Protein AF-0000000078021729 (afdb_homodimer)

Structure (mmCIF, N/CA/C/O backbone):
data_AF-0000000078021729-model_v1
#
loop_
_entity.id
_entity.type
_entity.pdbx_description
1 polymer 'Uncharacterized protein'
#
loop_
_atom_site.group_PDB
_atom_site.id
_atom_site.type_symbol
_atom_site.label_atom_id
_atom_site.label_alt_id
_atom_site.label_comp_id
_atom_site.label_asym_id
_atom_site.label_entity_id
_atom_site.label_seq_id
_atom_site.pdbx_PDB_ins_code
_atom_site.Cartn_x
_atom_site.Cartn_y
_atom_site.Cartn_z
_atom_site.occupancy
_atom_site.B_iso_or_equiv
_atom_site.auth_seq_id
_atom_site.auth_comp_id
_atom_site.auth_asym_id
_atom_site.auth_atom_id
_atom_site.pdbx_PDB_model_num
ATOM 1 N N . MET A 1 1 ? -39.031 -13.547 -21.172 1 22.73 1 MET A N 1
ATOM 2 C CA . MET A 1 1 ? -39.062 -12.555 -20.094 1 22.73 1 MET A CA 1
ATOM 3 C C . MET A 1 1 ? -37.656 -12.383 -19.5 1 22.73 1 MET A C 1
ATOM 5 O O . MET A 1 1 ? -37.125 -13.297 -18.875 1 22.73 1 MET A O 1
ATOM 9 N N . PHE A 1 2 ? -36.781 -11.68 -20.234 1 28.98 2 PHE A N 1
ATOM 10 C CA . PHE A 1 2 ? -35.344 -11.438 -20.047 1 28.98 2 PHE A CA 1
ATOM 11 C C . PHE A 1 2 ? -35.094 -10.648 -18.766 1 28.98 2 PHE A C 1
ATOM 13 O O . PHE A 1 2 ? -35.5 -9.484 -18.672 1 28.98 2 PHE A O 1
ATOM 20 N N . SER A 1 3 ? -35.312 -11.266 -17.672 1 31.31 3 SER A N 1
ATOM 21 C CA . SER A 1 3 ? -34.969 -10.578 -16.422 1 31.31 3 SER A CA 1
ATOM 22 C C . SER A 1 3 ? -33.562 -10.016 -16.469 1 31.31 3 SER A C 1
ATOM 24 O O . SER A 1 3 ? -32.594 -10.75 -16.734 1 31.31 3 SER A O 1
ATOM 26 N N . THR A 1 4 ? -33.438 -8.758 -16.969 1 32.59 4 THR A N 1
ATOM 27 C CA . THR A 1 4 ? -32.25 -7.945 -17.016 1 32.59 4 THR A CA 1
ATOM 28 C C . THR A 1 4 ? -31.578 -7.859 -15.633 1 32.59 4 THR A C 1
ATOM 30 O O . THR A 1 4 ? -32.125 -7.238 -14.719 1 32.59 4 THR A O 1
ATOM 33 N N . SER A 1 5 ? -31.125 -8.984 -15.125 1 32.78 5 SER A N 1
ATOM 34 C CA . SER A 1 5 ? -30.359 -8.883 -13.883 1 32.78 5 SER A CA 1
ATOM 35 C C . SER A 1 5 ? -29.344 -7.738 -13.953 1 32.78 5 SER A C 1
ATOM 37 O O . SER A 1 5 ? -28.516 -7.695 -14.852 1 32.78 5 SER A O 1
ATOM 39 N N . THR A 1 6 ? -29.875 -6.504 -13.656 1 33.38 6 THR A N 1
ATOM 40 C CA . THR A 1 6 ? -29 -5.348 -13.516 1 33.38 6 THR A CA 1
ATOM 41 C C . THR A 1 6 ? -27.734 -5.715 -12.742 1 33.38 6 THR A C 1
ATOM 43 O O . THR A 1 6 ? -27.812 -6.219 -11.617 1 33.38 6 THR A O 1
ATOM 46 N N . PRO A 1 7 ? -26.688 -6.008 -13.398 1 33.66 7 PRO A N 1
ATOM 47 C CA . PRO A 1 7 ? -25.469 -6.289 -12.648 1 33.66 7 PRO A CA 1
ATOM 48 C C . PRO A 1 7 ? -25.266 -5.328 -11.477 1 33.66 7 PRO A C 1
ATOM 50 O O . PRO A 1 7 ? -25.578 -4.145 -11.578 1 33.66 7 PRO A O 1
ATOM 53 N N . LEU A 1 8 ? -25.641 -5.703 -10.266 1 33.31 8 LEU A N 1
ATOM 54 C CA . LEU A 1 8 ? -25.297 -4.895 -9.102 1 33.31 8 LEU A CA 1
ATOM 55 C C . LEU A 1 8 ? -24 -4.137 -9.32 1 33.31 8 LEU A C 1
ATOM 57 O O . LEU A 1 8 ? -22.922 -4.742 -9.383 1 33.31 8 LEU A O 1
ATOM 61 N N . ILE A 1 9 ? -24.016 -3.146 -10.25 1 34.09 9 ILE A N 1
ATOM 62 C CA . ILE A 1 9 ? -22.891 -2.207 -10.289 1 34.09 9 ILE A CA 1
ATOM 63 C C . ILE A 1 9 ? -22.438 -1.899 -8.859 1 34.09 9 ILE A C 1
ATOM 65 O O . ILE A 1 9 ? -23.172 -1.297 -8.078 1 34.09 9 ILE A O 1
ATOM 69 N N . THR A 1 10 ? -21.906 -2.855 -8.203 1 36.09 10 THR A N 1
ATOM 70 C CA . THR A 1 10 ? -21.297 -2.41 -6.953 1 36.09 10 THR A CA 1
ATOM 71 C C . THR A 1 10 ? -20.594 -1.073 -7.148 1 36.09 10 THR A C 1
ATOM 73 O O . THR A 1 10 ? -19.844 -0.894 -8.117 1 36.09 10 THR A O 1
ATOM 76 N N . ASP A 1 11 ? -21.25 0.056 -6.984 1 34.06 11 ASP A N 1
ATOM 77 C CA . ASP A 1 11 ? -20.734 1.421 -7.016 1 34.06 11 ASP A CA 1
ATOM 78 C C . ASP A 1 11 ? -19.234 1.443 -6.781 1 34.06 11 ASP A C 1
ATOM 80 O O . ASP A 1 11 ? -18.75 0.935 -5.77 1 34.06 11 ASP A O 1
ATOM 84 N N . PRO A 1 12 ? -18.531 1.37 -7.676 1 36.69 12 PRO A N 1
ATOM 85 C CA . PRO A 1 12 ? -17.078 1.484 -7.492 1 36.69 12 PRO A CA 1
ATOM 86 C C . PRO A 1 12 ? -16.703 2.365 -6.305 1 36.69 12 PRO A C 1
ATOM 88 O O . PRO A 1 12 ? -15.531 2.443 -5.934 1 36.69 12 PRO A O 1
ATOM 91 N N . TYR A 1 13 ? -17.5 3.475 -6.125 1 39.81 13 TYR A N 1
ATOM 92 C CA . TYR A 1 13 ? -17.391 4.254 -4.895 1 39.81 13 TYR A CA 1
ATOM 93 C C . TYR A 1 13 ? -17.391 3.346 -3.672 1 39.81 13 TYR A C 1
ATOM 95 O O . TYR A 1 13 ? -17.719 3.781 -2.566 1 39.81 13 TYR A O 1
ATOM 103 N N . LEU A 1 14 ? -17.859 2.113 -3.609 1 40.5 14 LEU A N 1
ATOM 104 C CA . LEU A 1 14 ? -18 1.012 -2.664 1 40.5 14 LEU A CA 1
ATOM 105 C C . LEU A 1 14 ? -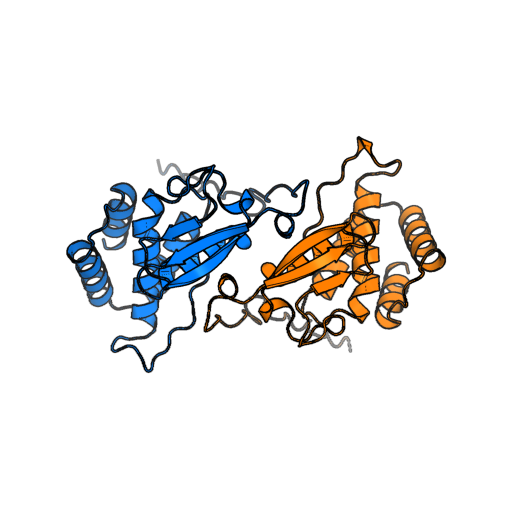16.984 1.127 -1.538 1 40.5 14 LEU A C 1
ATOM 107 O O . LEU A 1 14 ? -16.031 1.912 -1.631 1 40.5 14 LEU A O 1
ATOM 111 N N . ILE A 1 15 ? -16.25 -0.06 -0.842 1 47.66 15 ILE A N 1
ATOM 112 C CA . ILE A 1 15 ? -15.836 -0.233 0.545 1 47.66 15 ILE A CA 1
ATOM 113 C C . ILE A 1 15 ? -14.625 0.646 0.833 1 47.66 15 ILE A C 1
ATOM 115 O O . ILE A 1 15 ? -13.508 0.325 0.421 1 47.66 15 ILE A O 1
ATOM 119 N N . MET A 1 16 ? -14.781 1.843 0.558 1 54.62 16 MET A N 1
ATOM 120 C CA . MET A 1 16 ? -13.672 2.635 1.077 1 54.62 16 MET A CA 1
ATOM 121 C C . MET A 1 16 ? -13.211 2.105 2.432 1 54.62 16 MET A C 1
ATOM 123 O O . MET A 1 16 ? -14.008 1.996 3.363 1 54.62 16 MET A O 1
ATOM 127 N N . LYS A 1 17 ? -12.211 1.456 2.369 1 66 17 LYS A N 1
ATOM 128 C CA . LYS A 1 17 ? -11.641 1.01 3.637 1 66 17 LYS A CA 1
ATOM 129 C C . LYS A 1 17 ? -11.648 2.135 4.668 1 66 17 LYS A C 1
ATOM 131 O O . LYS A 1 17 ? -11.258 3.266 4.359 1 66 17 LYS A O 1
ATOM 136 N N . PRO A 1 18 ? -12.43 1.818 5.766 1 84.88 18 PRO A N 1
ATOM 137 C CA . PRO A 1 18 ? -12.391 2.84 6.812 1 84.88 18 PRO A CA 1
ATOM 138 C C . PRO A 1 18 ? -10.969 3.295 7.137 1 84.88 18 PRO A C 1
ATOM 140 O O . PRO A 1 18 ? -10.016 2.518 6.996 1 84.88 18 PRO A O 1
ATOM 143 N N . ARG A 1 19 ? -10.922 4.562 7.473 1 92.94 19 ARG A N 1
ATOM 144 C CA . ARG A 1 19 ? -9.633 5.078 7.926 1 92.94 19 ARG A CA 1
ATOM 145 C C . ARG A 1 19 ? -9.188 4.371 9.195 1 92.94 19 ARG A C 1
ATOM 147 O O . ARG A 1 19 ? -9.992 4.125 10.102 1 92.94 19 ARG A O 1
ATOM 154 N N . PRO A 1 20 ? -7.98 4.082 9.266 1 94.44 20 PRO A N 1
ATOM 155 C CA . PRO A 1 20 ? -7.5 3.428 10.484 1 94.44 20 PRO A CA 1
ATOM 156 C C . PRO A 1 20 ? -7.434 4.379 11.672 1 94.44 20 PRO A C 1
ATOM 158 O O . PRO A 1 20 ? -7.141 5.566 11.508 1 94.44 20 PRO A O 1
ATOM 161 N N . LYS A 1 21 ? -7.637 3.865 12.859 1 94.06 21 LYS A N 1
ATOM 162 C CA . LYS A 1 21 ? -7.48 4.633 14.086 1 94.06 21 LYS A CA 1
ATOM 163 C C . LYS A 1 21 ? -6.008 4.84 14.422 1 94.06 21 LYS A C 1
ATOM 165 O O . LYS A 1 21 ? -5.617 5.902 14.914 1 94.06 21 LYS A O 1
ATOM 170 N N . THR A 1 22 ? -5.234 3.787 14.203 1 95.06 22 THR A N 1
ATOM 171 C CA . THR A 1 22 ? -3.787 3.812 14.383 1 95.06 22 THR A CA 1
ATOM 172 C C . THR A 1 22 ? -3.074 3.406 13.094 1 95.06 22 THR A C 1
ATOM 174 O O . THR A 1 22 ? -3.594 2.6 12.32 1 95.06 22 THR A O 1
ATOM 177 N N . SER A 1 23 ? -1.99 3.982 12.914 1 96.88 23 SER A N 1
ATOM 178 C CA . SER A 1 23 ? -1.243 3.68 11.703 1 96.88 23 SER A CA 1
ATOM 179 C C . SER A 1 23 ? -0.791 2.223 11.68 1 96.88 23 SER A C 1
ATOM 181 O O . SER A 1 23 ? -0.167 1.747 12.625 1 96.88 23 SER A O 1
ATOM 183 N N . PRO A 1 24 ? -1.052 1.512 10.648 1 96.25 24 PRO A N 1
ATOM 184 C CA . PRO A 1 24 ? -0.576 0.129 10.562 1 96.25 24 PRO A CA 1
ATOM 185 C C . PRO A 1 24 ? 0.948 0.031 10.531 1 96.25 24 PRO A C 1
ATOM 187 O O . PRO A 1 24 ? 1.511 -1.003 10.906 1 96.25 24 PRO A O 1
ATOM 190 N N . TYR A 1 25 ? 1.639 1.097 10.211 1 97.5 25 TYR A N 1
ATOM 191 C CA . TYR A 1 25 ? 3.09 1.091 10.07 1 97.5 25 TYR A CA 1
ATOM 192 C C . TYR A 1 25 ? 3.775 1.188 11.422 1 97.5 25 TYR A C 1
ATOM 194 O O . TYR A 1 25 ? 4.996 1.038 11.523 1 97.5 25 TYR A O 1
ATOM 202 N N . ALA A 1 26 ? 2.998 1.435 12.398 1 96.75 26 ALA A N 1
ATOM 203 C CA . ALA A 1 26 ? 3.486 1.468 13.773 1 96.75 26 ALA A CA 1
ATOM 204 C C . ALA A 1 26 ? 3.203 0.149 14.492 1 96.75 26 ALA A C 1
ATOM 206 O O . ALA A 1 26 ? 3.58 -0.028 15.656 1 96.75 26 ALA A O 1
ATOM 207 N N . SER A 1 27 ? 2.559 -0.798 13.836 1 95 27 SER A N 1
ATOM 208 C CA . SER A 1 27 ? 2.186 -2.08 14.422 1 95 27 SER A CA 1
ATOM 209 C C . SER A 1 27 ? 3.391 -3.01 14.531 1 95 27 SER A C 1
ATOM 211 O O . SER A 1 27 ? 4.344 -2.891 13.758 1 95 27 SER A O 1
ATOM 213 N N . PRO A 1 28 ? 3.363 -3.924 15.578 1 94.19 28 PRO A N 1
ATOM 214 C CA . PRO A 1 28 ? 4.41 -4.949 15.602 1 94.19 28 PRO A CA 1
ATOM 215 C C . PRO A 1 28 ? 4.512 -5.719 14.289 1 94.19 28 PRO A C 1
ATOM 217 O O . PRO A 1 28 ? 3.504 -5.906 13.602 1 94.19 28 PRO A O 1
ATOM 220 N N . LEU A 1 29 ? 5.723 -6.105 14.039 1 96 29 LEU A N 1
ATOM 221 C CA . LEU A 1 29 ? 5.969 -6.789 12.773 1 96 29 LEU A CA 1
ATOM 222 C C . LEU A 1 29 ? 5.945 -8.305 12.953 1 96 29 LEU A C 1
ATOM 224 O O . LEU A 1 29 ? 6.27 -8.805 14.039 1 96 29 LEU A O 1
ATOM 228 N N . VAL A 1 30 ? 5.469 -8.938 11.984 1 95.19 30 VAL A N 1
ATOM 229 C CA . VAL A 1 30 ? 5.539 -10.391 11.836 1 95.19 30 VAL A CA 1
ATOM 230 C C . VAL A 1 30 ? 6.461 -10.742 10.672 1 95.19 30 VAL A C 1
ATOM 232 O O . VAL A 1 30 ? 6.387 -10.125 9.602 1 95.19 30 VAL A O 1
ATOM 235 N N . GLU A 1 31 ? 7.344 -11.688 10.938 1 95.81 31 GLU A N 1
ATOM 236 C CA . GLU A 1 31 ? 8.25 -12.125 9.883 1 95.81 31 GLU A CA 1
ATOM 237 C C . GLU A 1 31 ? 7.684 -13.32 9.133 1 95.81 31 GLU A C 1
ATOM 239 O O . GLU A 1 31 ? 7.293 -14.32 9.742 1 95.81 31 GLU A O 1
ATOM 244 N N . ILE A 1 32 ? 7.629 -13.172 7.832 1 94.44 32 ILE A N 1
ATOM 245 C CA . ILE A 1 32 ? 7.188 -14.258 6.965 1 94.44 32 ILE A CA 1
ATOM 246 C C . ILE A 1 32 ? 8.359 -14.734 6.098 1 94.44 32 ILE A C 1
ATOM 248 O O . ILE A 1 32 ? 8.859 -13.984 5.258 1 94.44 32 ILE A O 1
ATOM 252 N N . GLU A 1 33 ? 8.734 -15.945 6.305 1 95.19 33 GLU A N 1
ATOM 253 C CA . GLU A 1 33 ? 9.844 -16.516 5.539 1 95.19 33 GLU A CA 1
ATOM 254 C C . GLU A 1 33 ? 9.328 -17.391 4.398 1 95.19 33 GLU A C 1
ATOM 256 O O . GLU A 1 33 ? 8.461 -18.25 4.605 1 95.19 33 GLU A O 1
ATOM 261 N N . PHE A 1 34 ? 9.891 -17.156 3.262 1 92.5 34 PHE A N 1
ATOM 262 C CA . PHE A 1 34 ? 9.555 -18 2.127 1 92.5 34 PHE A CA 1
ATOM 263 C C . PHE A 1 34 ? 10.492 -19.203 2.055 1 92.5 34 PHE A C 1
ATOM 265 O O . PHE A 1 34 ? 11.711 -19.047 2.006 1 92.5 34 PHE A O 1
ATOM 272 N N . ASN A 1 35 ? 9.859 -20.297 2.023 1 86.94 35 ASN A N 1
ATOM 273 C CA . ASN A 1 35 ? 10.602 -21.547 2.119 1 86.94 35 ASN A CA 1
ATOM 274 C C . ASN A 1 35 ? 11.578 -21.719 0.96 1 86.94 35 ASN A C 1
ATOM 276 O O . ASN A 1 35 ? 12.719 -22.141 1.158 1 86.94 35 ASN A O 1
ATOM 280 N N . GLU A 1 36 ? 11.203 -21.328 -0.183 1 86.38 36 GLU A N 1
ATOM 281 C CA . GLU A 1 36 ? 11.992 -21.562 -1.391 1 86.38 36 GLU A CA 1
ATOM 282 C C . GLU A 1 36 ? 13.219 -20.641 -1.435 1 86.38 36 GLU A C 1
ATOM 284 O O . GLU A 1 36 ? 14.328 -21.109 -1.708 1 86.38 36 GLU A O 1
ATOM 289 N N . THR A 1 37 ? 13.086 -19.328 -1.125 1 92.06 37 THR A N 1
ATOM 290 C CA . THR A 1 37 ? 14.141 -18.328 -1.312 1 92.06 37 THR A CA 1
ATOM 291 C C . THR A 1 37 ? 14.797 -17.984 0.022 1 92.06 37 THR A C 1
ATOM 293 O O . THR A 1 37 ? 15.875 -17.391 0.052 1 92.06 37 THR A O 1
ATOM 296 N N . LYS A 1 38 ? 14.18 -18.297 1.128 1 93.5 38 LYS A N 1
ATOM 297 C CA . LYS A 1 38 ? 14.617 -17.969 2.482 1 93.5 38 LYS A CA 1
ATOM 298 C C . LYS A 1 38 ? 14.547 -16.469 2.74 1 93.5 38 LYS A C 1
ATOM 300 O O . LYS A 1 38 ? 15.023 -15.992 3.773 1 93.5 38 LYS A O 1
ATOM 305 N N . ASN A 1 39 ? 13.953 -15.789 1.779 1 95.62 39 ASN A N 1
ATOM 306 C CA . ASN A 1 39 ? 13.703 -14.367 2.023 1 95.62 39 ASN A CA 1
ATOM 307 C C . ASN A 1 39 ? 12.672 -14.164 3.131 1 95.62 39 ASN A C 1
ATOM 309 O O . ASN A 1 39 ? 11.75 -14.961 3.277 1 95.62 39 ASN A O 1
ATOM 313 N N . VAL A 1 40 ? 12.898 -13.102 3.867 1 97 40 VAL A N 1
ATOM 314 C CA . VAL A 1 40 ? 12.016 -12.797 4.988 1 97 40 VAL A CA 1
ATOM 315 C C . VAL A 1 40 ? 11.305 -11.461 4.738 1 97 40 VAL A C 1
ATOM 317 O O . VAL A 1 40 ? 11.945 -10.461 4.418 1 97 40 VAL A O 1
ATOM 320 N N . TYR A 1 41 ? 10.008 -11.508 4.77 1 97.06 41 TYR A N 1
ATOM 321 C CA . TYR A 1 41 ? 9.172 -10.32 4.656 1 97.06 41 TYR A CA 1
ATOM 322 C C . TYR A 1 41 ? 8.742 -9.82 6.027 1 97.06 41 TYR A C 1
ATOM 324 O O . TYR A 1 41 ? 8.352 -10.609 6.891 1 97.06 41 TYR A O 1
ATOM 332 N N . SER A 1 42 ? 8.844 -8.547 6.262 1 96.88 42 SER A N 1
ATOM 333 C CA . SER A 1 42 ? 8.305 -7.922 7.465 1 96.88 42 SER A CA 1
ATOM 334 C C . SER A 1 42 ? 6.922 -7.324 7.207 1 96.88 42 SER A C 1
ATOM 336 O O . SER A 1 42 ? 6.781 -6.414 6.383 1 96.88 42 SER A O 1
ATOM 338 N N . VAL A 1 43 ? 5.949 -7.859 7.93 1 96.19 43 VAL A N 1
ATOM 339 C CA . VAL A 1 43 ? 4.562 -7.465 7.699 1 96.19 43 VAL A CA 1
ATOM 340 C C . VAL A 1 43 ? 3.926 -7.016 9.008 1 96.19 43 VAL A C 1
ATOM 342 O O . VAL A 1 43 ? 4.016 -7.715 10.023 1 96.19 43 VAL A O 1
ATOM 345 N N . PRO A 1 44 ? 3.344 -5.805 8.977 1 95.38 44 PRO A N 1
ATOM 346 C CA . PRO A 1 44 ? 2.605 -5.414 10.18 1 95.38 44 PRO A CA 1
ATOM 347 C C . PRO A 1 44 ? 1.553 -6.441 10.594 1 95.38 44 PRO A C 1
ATOM 349 O O . PRO A 1 44 ? 0.784 -6.91 9.75 1 95.38 44 PRO A O 1
ATOM 352 N N . ARG A 1 45 ? 1.501 -6.77 11.891 1 92.88 45 ARG A N 1
ATOM 353 C CA . ARG A 1 45 ? 0.58 -7.77 12.422 1 92.88 45 ARG A CA 1
ATOM 354 C C . ARG A 1 45 ? -0.865 -7.414 12.086 1 92.88 45 ARG A C 1
ATOM 356 O O . ARG A 1 45 ? -1.681 -8.297 11.82 1 92.88 45 ARG A O 1
ATOM 363 N N . VAL A 1 46 ? -1.163 -6.152 12.031 1 92.06 46 VAL A N 1
ATOM 364 C CA . VAL A 1 46 ? -2.535 -5.695 11.828 1 92.06 46 VAL A CA 1
ATOM 365 C C . VAL A 1 46 ? -3.018 -6.117 10.438 1 92.06 46 VAL A C 1
ATOM 367 O O . VAL A 1 46 ? -4.219 -6.297 10.227 1 92.06 46 VAL A O 1
ATOM 370 N N . PHE A 1 47 ? -2.115 -6.293 9.484 1 91.94 47 PHE A N 1
ATOM 371 C CA . PHE A 1 47 ? -2.494 -6.688 8.133 1 91.94 47 PHE A CA 1
ATOM 372 C C . PHE A 1 47 ? -2.771 -8.18 8.062 1 91.94 47 PHE A C 1
ATOM 374 O O . PHE A 1 47 ? -3.383 -8.656 7.105 1 91.94 47 PHE A O 1
ATOM 381 N N . LEU A 1 48 ? -2.352 -8.938 9.039 1 88.94 48 LEU A N 1
ATOM 382 C CA . LEU A 1 48 ? -2.459 -10.391 9.008 1 88.94 48 LEU A CA 1
ATOM 383 C C . LEU A 1 48 ? -3.619 -10.867 9.875 1 88.94 48 LEU A C 1
AT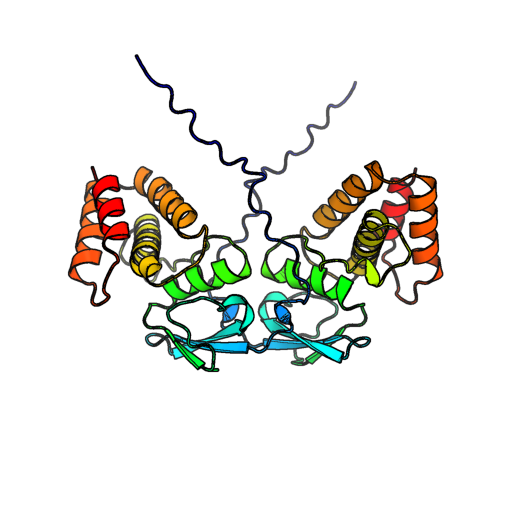OM 385 O O . LEU A 1 48 ? -3.84 -12.078 10.016 1 88.94 48 LEU A O 1
ATOM 389 N N . GLN A 1 49 ? -4.262 -9.867 10.398 1 83.56 49 GLN A N 1
ATOM 390 C CA . GLN A 1 49 ? -5.395 -10.242 11.234 1 83.56 49 GLN A CA 1
ATOM 391 C C . GLN A 1 49 ? -6.473 -10.945 10.422 1 83.56 49 GLN A C 1
ATOM 393 O O . GLN A 1 49 ? -6.887 -10.453 9.367 1 83.56 49 GLN A O 1
ATOM 398 N N . GLY A 1 50 ? -6.871 -12.133 10.781 1 75.31 50 GLY A N 1
ATOM 399 C CA . GLY A 1 50 ? -7.941 -12.867 10.125 1 75.31 50 GLY A CA 1
ATOM 400 C C . GLY A 1 50 ? -7.441 -13.828 9.062 1 75.31 50 GLY A C 1
ATOM 401 O O . GLY A 1 50 ? -8.227 -14.57 8.469 1 75.31 50 GLY A O 1
ATOM 402 N N . GLN A 1 51 ? -6.184 -13.797 8.844 1 76.75 51 GLN A N 1
ATOM 403 C CA . GLN A 1 51 ? -5.629 -14.742 7.883 1 76.75 51 GLN A CA 1
ATOM 404 C C . GLN A 1 51 ? -5.539 -16.141 8.477 1 76.75 51 GLN A C 1
ATOM 406 O O . GLN A 1 51 ? -5.016 -16.328 9.57 1 76.75 51 GLN A O 1
ATOM 411 N N . SER A 1 52 ? -6.07 -17.109 7.809 1 71.94 52 SER A N 1
ATOM 412 C CA . SER A 1 52 ? -6.188 -18.469 8.312 1 71.94 52 SER A CA 1
ATOM 413 C C . SER A 1 52 ? -4.816 -19.125 8.461 1 71.94 52 SER A C 1
ATOM 415 O O . SER A 1 52 ? -4.645 -20.031 9.281 1 71.94 52 SER A O 1
ATOM 417 N N . TRP A 1 53 ? -3.854 -18.656 7.734 1 72.94 53 TRP A N 1
ATOM 418 C CA . TRP A 1 53 ? -2.555 -19.328 7.73 1 72.94 53 TRP A CA 1
ATOM 419 C C . TRP A 1 53 ? -1.621 -18.703 8.766 1 72.94 53 TRP A C 1
ATOM 421 O O . TRP A 1 53 ? -0.5 -19.172 8.961 1 72.94 53 TRP A O 1
ATOM 431 N N . VAL A 1 54 ? -2.031 -17.625 9.344 1 73.75 54 VAL A N 1
ATOM 432 C CA . VAL A 1 54 ? -1.234 -16.938 10.352 1 73.75 54 VAL A CA 1
ATOM 433 C C . VAL A 1 54 ? -1.895 -17.078 11.727 1 73.75 54 VAL A C 1
ATOM 435 O O . VAL A 1 54 ? -3.111 -16.922 11.852 1 73.75 54 VAL A O 1
ATOM 438 N N . SER A 1 55 ? -1.089 -17.734 12.602 1 69.06 55 SER A N 1
ATOM 439 C CA . SER A 1 55 ? -1.595 -17.766 13.969 1 69.06 55 SER A CA 1
ATOM 440 C C . SER A 1 55 ? -1.494 -16.391 14.633 1 69.06 55 SER A C 1
ATOM 442 O O . SER A 1 55 ? -0.638 -15.586 14.266 1 69.06 55 SER A O 1
ATOM 444 N N . ASP A 1 56 ? -2.387 -16.094 15.523 1 66.06 56 ASP A N 1
ATOM 445 C CA . ASP A 1 56 ? -2.471 -14.789 16.188 1 66.06 56 ASP A CA 1
ATOM 446 C C . ASP A 1 56 ? -1.275 -14.562 17.109 1 66.06 56 ASP A C 1
ATOM 448 O O . ASP A 1 56 ? -0.918 -13.422 17.406 1 66.06 56 ASP A O 1
ATOM 452 N N . ASP A 1 57 ? -0.597 -15.5 17.406 1 71.38 57 ASP A N 1
ATOM 453 C CA . ASP A 1 57 ? 0.36 -15.289 18.484 1 71.38 57 ASP A CA 1
ATOM 454 C C . ASP A 1 57 ? 1.795 -15.453 17.984 1 71.38 57 ASP A C 1
ATOM 456 O O . ASP A 1 57 ? 2.744 -15.141 18.719 1 71.38 57 ASP A O 1
ATOM 460 N N . GLY A 1 58 ? 1.895 -15.773 16.781 1 82.31 58 GLY A N 1
ATOM 461 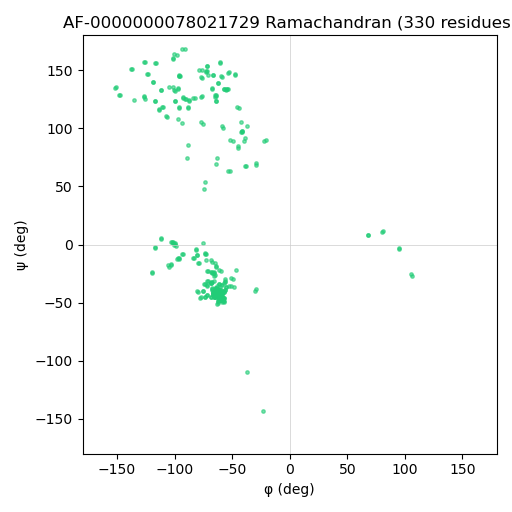C CA . GLY A 1 58 ? 3.256 -16 16.312 1 82.31 58 GLY A CA 1
ATOM 462 C C . GLY A 1 58 ? 3.873 -14.797 15.641 1 82.31 58 GLY A C 1
ATOM 463 O O . GLY A 1 58 ? 3.162 -13.984 15.047 1 82.31 58 GLY A O 1
ATOM 464 N N . ASP A 1 59 ? 5.27 -14.688 15.891 1 88.19 59 ASP A N 1
ATOM 465 C CA . ASP A 1 59 ? 5.977 -13.562 15.305 1 88.19 59 ASP A CA 1
ATOM 466 C C . ASP A 1 59 ? 6.727 -13.977 14.039 1 88.19 59 ASP A C 1
ATOM 468 O O . ASP A 1 59 ? 7.348 -13.148 13.375 1 88.19 59 ASP A O 1
ATOM 472 N N . SER A 1 60 ? 6.609 -15.211 13.727 1 92.44 60 SER A N 1
ATOM 473 C CA . SER A 1 60 ? 7.285 -15.695 12.531 1 92.44 60 SER A CA 1
ATOM 474 C C . SER A 1 60 ? 6.539 -16.875 11.914 1 92.44 60 SER A C 1
ATOM 476 O O . SER A 1 60 ? 6.07 -17.766 12.625 1 92.44 60 SER A O 1
ATOM 478 N N . TYR A 1 61 ? 6.414 -16.828 10.625 1 90.5 61 TYR A N 1
ATOM 479 C CA . TYR A 1 61 ? 5.734 -17.891 9.898 1 90.5 61 TYR A CA 1
ATOM 480 C C . TYR A 1 61 ? 6.488 -18.25 8.625 1 90.5 61 TYR A C 1
ATOM 482 O O . TYR A 1 61 ? 7.188 -17.406 8.055 1 90.5 61 TYR A O 1
ATOM 490 N N . THR A 1 62 ? 6.309 -19.453 8.32 1 89.44 62 THR A N 1
ATOM 491 C CA . THR A 1 62 ? 6.84 -19.906 7.043 1 89.44 62 THR A CA 1
ATOM 492 C C . THR A 1 62 ? 5.738 -19.953 5.988 1 89.44 62 THR A C 1
ATOM 494 O O . THR A 1 62 ? 4.715 -20.609 6.188 1 89.44 62 THR A O 1
ATOM 497 N N . CYS A 1 63 ? 6 -19.234 4.926 1 85.44 63 CYS A N 1
ATOM 498 C CA . CYS A 1 63 ? 5.035 -19.25 3.834 1 85.44 63 CYS A CA 1
ATOM 499 C C . CYS A 1 63 ? 5.266 -20.453 2.922 1 85.44 63 CYS A C 1
ATOM 501 O O . CYS A 1 63 ? 6.363 -20.625 2.395 1 85.44 63 CYS A O 1
ATOM 503 N N . PRO A 1 64 ? 4.227 -21.172 2.74 1 83.38 64 PRO A N 1
ATOM 504 C CA . PRO A 1 64 ? 4.391 -22.375 1.921 1 83.38 64 PRO A CA 1
ATOM 505 C C . PRO A 1 64 ? 4.344 -22.078 0.423 1 83.38 64 PRO A C 1
ATOM 507 O O . PRO A 1 64 ? 4.613 -22.969 -0.393 1 83.38 64 PRO A O 1
ATOM 510 N N . TYR A 1 65 ? 4.074 -20.875 0.076 1 87.5 65 TYR A N 1
ATOM 511 C CA . TYR A 1 65 ? 3.951 -20.516 -1.335 1 87.5 65 TYR A CA 1
ATOM 512 C C . TYR A 1 65 ? 5.242 -19.906 -1.862 1 87.5 65 TYR A C 1
ATOM 514 O O . TYR A 1 65 ? 6.121 -19.531 -1.084 1 87.5 65 TYR A O 1
ATOM 522 N N . SER A 1 66 ? 5.328 -19.891 -3.238 1 91.25 66 SER A N 1
ATOM 523 C CA . SER A 1 66 ? 6.473 -19.219 -3.846 1 91.25 66 SER A CA 1
ATOM 524 C C . SER A 1 66 ? 6.504 -17.734 -3.469 1 91.25 66 SER A C 1
ATOM 526 O O . SER A 1 66 ? 5.473 -17.156 -3.131 1 91.25 66 SER A O 1
ATOM 528 N N . GLU A 1 67 ? 7.688 -17.156 -3.539 1 94.38 67 GLU A N 1
ATOM 529 C CA . GLU A 1 67 ? 7.848 -15.734 -3.227 1 94.38 67 GLU A CA 1
ATOM 530 C C . GLU A 1 67 ? 7.035 -14.867 -4.18 1 94.38 67 GLU A C 1
ATOM 532 O O . GLU A 1 67 ? 6.512 -13.82 -3.783 1 94.38 67 GLU A O 1
ATOM 537 N N . GLU A 1 68 ? 6.906 -15.297 -5.48 1 94.62 68 GLU A N 1
ATOM 538 C CA . GLU A 1 68 ? 6.113 -14.547 -6.453 1 94.62 68 GLU A CA 1
ATOM 539 C C . GLU A 1 68 ? 4.652 -14.461 -6.023 1 94.62 68 GLU A C 1
ATOM 541 O O . GLU A 1 68 ? 4.043 -13.391 -6.09 1 94.62 68 GLU A O 1
ATOM 546 N N . VAL A 1 69 ? 4.141 -15.547 -5.605 1 93.25 69 VAL A N 1
ATOM 547 C CA . VAL A 1 69 ? 2.768 -15.594 -5.121 1 93.25 69 VAL A CA 1
ATOM 548 C C . VAL A 1 69 ? 2.656 -14.812 -3.811 1 93.25 69 VAL A C 1
ATOM 550 O O . VAL A 1 69 ? 1.737 -14.016 -3.633 1 93.25 69 VAL A O 1
ATOM 553 N N . GLY A 1 70 ? 3.609 -15.055 -2.939 1 93.31 70 GLY A N 1
ATOM 554 C CA . GLY A 1 70 ? 3.635 -14.367 -1.657 1 93.31 70 GLY A CA 1
ATOM 555 C C . GLY A 1 70 ? 3.674 -12.859 -1.789 1 93.31 70 GLY A C 1
ATOM 556 O O . GLY A 1 70 ? 3.02 -12.141 -1.025 1 93.31 70 GLY A O 1
ATOM 557 N N . HIS A 1 71 ? 4.469 -12.359 -2.756 1 96.56 71 HIS A N 1
ATOM 558 C CA . HIS A 1 71 ? 4.52 -10.922 -2.99 1 96.56 71 HIS A CA 1
ATOM 559 C C . HIS A 1 71 ? 3.143 -10.375 -3.35 1 96.56 71 HIS A C 1
ATOM 561 O O . HIS A 1 71 ? 2.73 -9.336 -2.834 1 96.56 71 HIS A O 1
ATOM 567 N N . VAL A 1 72 ? 2.48 -11.039 -4.191 1 96.38 72 VAL A N 1
ATOM 568 C CA . VAL A 1 72 ? 1.166 -10.578 -4.625 1 96.38 72 VAL A CA 1
ATOM 569 C C . VAL A 1 72 ? 0.229 -10.484 -3.422 1 96.38 72 VAL A C 1
ATOM 571 O O . VAL A 1 72 ? -0.441 -9.469 -3.223 1 96.38 72 VAL A O 1
ATOM 574 N N . LEU A 1 73 ? 0.213 -11.508 -2.623 1 93.44 73 LEU A N 1
ATOM 575 C CA . LEU A 1 73 ? -0.669 -11.586 -1.464 1 93.44 73 LEU A CA 1
ATOM 576 C C . LEU A 1 73 ? -0.318 -10.508 -0.441 1 93.44 73 LEU A C 1
ATOM 578 O O . LEU A 1 73 ? -1.201 -9.805 0.052 1 93.44 73 LEU A O 1
ATOM 582 N N . ILE A 1 74 ? 0.925 -10.328 -0.146 1 94.44 74 ILE A N 1
ATOM 583 C CA . ILE A 1 74 ? 1.376 -9.383 0.869 1 94.44 74 ILE A CA 1
ATOM 584 C C . ILE A 1 74 ? 1.2 -7.953 0.357 1 94.44 74 ILE A C 1
ATOM 586 O O . ILE A 1 74 ? 0.75 -7.074 1.096 1 94.44 74 ILE A O 1
ATOM 590 N N . HIS A 1 75 ? 1.57 -7.734 -0.896 1 96.44 75 HIS A N 1
ATOM 591 C CA . HIS A 1 75 ? 1.36 -6.422 -1.497 1 96.44 75 HIS A CA 1
ATOM 592 C C . HIS A 1 75 ? -0.106 -6.008 -1.423 1 96.44 75 HIS A C 1
ATOM 594 O O . HIS A 1 75 ? -0.416 -4.848 -1.136 1 96.44 75 HIS A O 1
ATOM 600 N N . PHE A 1 76 ? -0.974 -6.961 -1.625 1 94.75 76 PHE A N 1
ATOM 601 C CA . PHE A 1 76 ? -2.402 -6.684 -1.552 1 94.75 76 PHE A CA 1
ATOM 602 C C . PHE A 1 76 ? -2.805 -6.281 -0.138 1 94.75 76 PHE A C 1
ATOM 604 O O . PHE A 1 76 ? -3.645 -5.398 0.046 1 94.75 76 PHE A O 1
ATOM 611 N N . LEU A 1 77 ? -2.25 -6.93 0.808 1 93.12 77 LEU A N 1
ATOM 612 C CA . LEU A 1 77 ? -2.561 -6.594 2.193 1 93.12 77 LEU A CA 1
ATOM 613 C C . LEU A 1 77 ? -2.189 -5.145 2.498 1 93.12 77 LEU A C 1
ATOM 615 O O . LEU A 1 77 ? -2.895 -4.461 3.242 1 93.12 77 LEU A O 1
ATOM 619 N N . PHE A 1 78 ? -1.108 -4.68 1.871 1 94.19 78 PHE A N 1
ATOM 620 C CA . PHE A 1 78 ? -0.623 -3.33 2.135 1 94.19 78 PHE A CA 1
ATOM 621 C C . PHE A 1 78 ? -1.435 -2.299 1.358 1 94.19 78 PHE A C 1
ATOM 623 O O . PHE A 1 78 ? -1.73 -1.219 1.872 1 94.19 78 PHE A O 1
ATOM 630 N N . THR A 1 79 ? -1.767 -2.609 0.149 1 94.19 79 THR A N 1
ATOM 631 C CA . THR A 1 79 ? -2.172 -1.555 -0.773 1 94.19 79 THR A CA 1
ATOM 632 C C . THR A 1 79 ? -3.596 -1.789 -1.271 1 94.19 79 THR A C 1
ATOM 634 O O . THR A 1 79 ? -4.242 -0.867 -1.771 1 94.19 79 THR A O 1
ATOM 637 N N . GLY A 1 80 ? -4.059 -3.02 -1.257 1 92.06 80 GLY A N 1
ATOM 638 C CA . GLY A 1 80 ? -5.332 -3.373 -1.863 1 92.06 80 GLY A CA 1
ATOM 639 C C . GLY A 1 80 ? -5.242 -3.562 -3.367 1 92.06 80 GLY A C 1
ATOM 640 O O . GLY A 1 80 ? -6.266 -3.699 -4.039 1 92.06 80 GLY A O 1
ATOM 641 N N . GLU A 1 81 ? -4.008 -3.617 -3.867 1 94.06 81 GLU A N 1
ATOM 642 C CA . GLU A 1 81 ? -3.822 -3.709 -5.312 1 94.06 81 GLU A CA 1
ATOM 643 C C . GLU A 1 81 ? -3.141 -5.02 -5.699 1 94.06 81 GLU A C 1
ATOM 645 O O . GLU A 1 81 ? -2.447 -5.629 -4.883 1 94.06 81 GLU A O 1
ATOM 650 N N . TYR A 1 82 ? -3.381 -5.406 -6.93 1 95.44 82 TYR A N 1
ATOM 651 C CA . TYR A 1 82 ? -2.695 -6.547 -7.527 1 95.44 82 TYR A CA 1
ATOM 652 C C . TYR A 1 82 ? -1.383 -6.117 -8.172 1 95.44 82 TYR A C 1
ATOM 654 O O . TYR A 1 82 ? -1.358 -5.191 -8.984 1 95.44 82 TYR A O 1
ATOM 662 N N . GLN A 1 83 ? -0.313 -6.746 -7.734 1 96.75 83 GLN A N 1
ATOM 663 C CA . GLN A 1 83 ? 0.983 -6.453 -8.336 1 96.75 83 GLN A CA 1
ATOM 664 C C . GLN A 1 83 ? 1.874 -7.695 -8.352 1 96.75 83 GLN A C 1
ATOM 666 O O . GLN A 1 83 ? 1.998 -8.383 -7.34 1 96.75 83 GLN A O 1
ATOM 671 N N . ILE A 1 84 ? 2.426 -8.039 -9.469 1 97.56 84 ILE A N 1
ATOM 672 C CA . ILE A 1 84 ? 3.436 -9.086 -9.547 1 97.56 84 ILE A CA 1
ATOM 673 C C . ILE A 1 84 ? 4.824 -8.461 -9.656 1 97.56 84 ILE A C 1
ATOM 675 O O . ILE A 1 84 ? 4.957 -7.285 -10 1 97.56 84 ILE A O 1
ATOM 679 N N . LEU A 1 85 ? 5.824 -9.25 -9.32 1 97.06 85 LEU A N 1
ATOM 680 C CA . LEU A 1 85 ? 7.203 -8.805 -9.508 1 97.06 85 LEU A CA 1
ATOM 681 C C . LEU A 1 85 ? 7.57 -8.789 -10.992 1 97.06 85 LEU A C 1
ATOM 683 O O . LEU A 1 85 ? 6.934 -9.469 -11.797 1 97.06 85 LEU A O 1
ATOM 687 N N . GLU A 1 86 ? 8.516 -7.941 -11.281 1 96.44 86 GLU A N 1
ATOM 688 C CA . GLU A 1 86 ? 9.023 -7.93 -12.648 1 96.44 86 GLU A CA 1
ATOM 689 C C . GLU A 1 86 ? 9.5 -9.32 -13.07 1 96.44 86 GLU A C 1
ATOM 691 O O . GLU A 1 86 ? 10.18 -10.008 -12.305 1 96.44 86 GLU A O 1
ATOM 696 N N . ILE A 1 87 ? 9.102 -9.68 -14.203 1 94.81 87 ILE A N 1
ATOM 697 C CA . ILE A 1 87 ? 9.523 -10.977 -14.727 1 94.81 87 ILE A CA 1
ATOM 698 C C . ILE A 1 87 ? 10.844 -10.82 -15.484 1 94.81 87 ILE A C 1
ATOM 700 O O . ILE A 1 87 ? 10.938 -10.031 -16.438 1 94.81 87 ILE A O 1
ATOM 704 N N . ASP A 1 88 ? 11.797 -11.469 -14.977 1 92.5 88 ASP A N 1
ATOM 705 C CA . ASP A 1 88 ? 13.078 -11.508 -15.664 1 92.5 88 ASP A CA 1
ATOM 706 C C . ASP A 1 88 ? 13.031 -12.453 -16.875 1 92.5 88 ASP A C 1
ATOM 708 O O . ASP A 1 88 ? 13.156 -13.664 -16.719 1 92.5 88 ASP A O 1
ATOM 712 N N . GLU A 1 89 ? 12.953 -11.93 -17.984 1 92.25 89 GLU A N 1
ATOM 713 C CA . GLU A 1 89 ? 12.766 -12.711 -19.203 1 92.25 89 GLU A CA 1
ATOM 714 C C . GLU A 1 89 ? 13.977 -13.594 -19.484 1 92.25 89 GLU A C 1
ATOM 716 O O . GLU A 1 89 ? 13.875 -14.57 -20.219 1 92.25 89 GLU A O 1
ATOM 721 N N . THR A 1 90 ? 15.07 -13.164 -18.953 1 92.75 90 THR A N 1
ATOM 722 C CA . THR A 1 90 ? 16.266 -13.961 -19.172 1 92.75 90 THR A CA 1
ATOM 723 C C . THR A 1 90 ? 16.219 -15.242 -18.328 1 92.75 90 THR A C 1
ATOM 725 O O . THR A 1 90 ? 16.984 -16.172 -18.578 1 92.75 90 THR A O 1
ATOM 728 N N . ARG A 1 91 ? 15.234 -15.336 -17.453 1 90.5 91 ARG A N 1
ATOM 729 C CA . ARG A 1 91 ? 15.188 -16.469 -16.547 1 90.5 91 ARG A CA 1
ATOM 730 C C . ARG A 1 91 ? 14.016 -17.375 -16.859 1 90.5 91 ARG A C 1
ATOM 732 O O . ARG A 1 91 ? 13.703 -18.297 -16.094 1 90.5 91 ARG A O 1
ATOM 739 N N . ILE A 1 92 ? 13.352 -17.078 -17.891 1 91.12 92 ILE A N 1
ATOM 740 C CA . ILE A 1 92 ? 12.203 -17.922 -18.219 1 91.12 92 ILE A CA 1
ATOM 741 C C . ILE A 1 92 ? 12.32 -18.422 -19.656 1 91.12 92 ILE A C 1
ATOM 743 O O . ILE A 1 92 ? 12.984 -17.797 -20.484 1 91.12 92 ILE A O 1
ATOM 747 N N . THR A 1 93 ? 11.664 -19.5 -19.938 1 90.5 93 THR A N 1
ATOM 748 C CA . THR A 1 93 ? 11.68 -20.094 -21.266 1 90.5 93 THR A CA 1
ATOM 749 C C . THR A 1 93 ? 10.359 -19.828 -22 1 90.5 93 THR A C 1
ATOM 751 O O . THR A 1 93 ? 10.305 -19.859 -23.219 1 90.5 93 THR A O 1
ATOM 754 N N . GLU A 1 94 ? 9.336 -19.5 -21.219 1 92.38 94 GLU A N 1
ATOM 755 C CA . GLU A 1 94 ? 8.039 -19.219 -21.812 1 92.38 94 GLU A CA 1
ATOM 756 C C . GLU A 1 94 ? 7.879 -17.734 -22.141 1 92.38 94 GLU A C 1
ATOM 758 O O . GLU A 1 94 ? 8.734 -16.922 -21.766 1 92.38 94 GLU A O 1
ATOM 763 N N . ASP A 1 95 ? 6.859 -17.453 -22.875 1 94.31 95 ASP A N 1
ATOM 764 C CA . ASP A 1 95 ? 6.496 -16.062 -23.141 1 94.31 95 ASP A CA 1
ATOM 765 C C . ASP A 1 95 ? 6.203 -15.32 -21.844 1 94.31 95 ASP A C 1
ATOM 767 O O . ASP A 1 95 ? 5.594 -15.875 -20.938 1 94.31 95 ASP A O 1
ATOM 771 N N . LYS A 1 96 ? 6.578 -14.102 -21.875 1 95.62 96 LYS A N 1
ATOM 772 C CA . LYS A 1 96 ? 6.414 -13.273 -20.688 1 95.62 96 LYS A CA 1
ATOM 773 C C . LYS A 1 96 ? 4.953 -13.234 -20.25 1 95.62 96 LYS A C 1
ATOM 775 O O . LYS A 1 96 ? 4.66 -13.344 -19.047 1 95.62 96 LYS A O 1
ATOM 780 N N . ILE A 1 97 ? 4.059 -13.031 -21.219 1 96.25 97 ILE A N 1
ATOM 781 C CA . ILE A 1 97 ? 2.643 -12.914 -20.906 1 96.25 97 ILE A CA 1
ATOM 782 C C . ILE A 1 97 ? 2.143 -14.227 -20.297 1 96.25 97 ILE A C 1
ATOM 784 O O . ILE A 1 97 ? 1.313 -14.211 -19.375 1 96.25 97 ILE A O 1
ATOM 788 N N . LEU A 1 98 ? 2.59 -15.352 -20.734 1 96.44 98 LEU A N 1
ATOM 789 C CA . LEU A 1 98 ? 2.219 -16.656 -20.188 1 96.44 98 LEU A CA 1
ATOM 790 C C . LEU A 1 98 ? 2.742 -16.812 -18.766 1 96.44 98 LEU A C 1
ATOM 792 O O . LEU A 1 98 ? 2.051 -17.359 -17.906 1 96.44 98 LEU A O 1
ATOM 796 N N . ALA A 1 99 ? 3.949 -16.359 -18.594 1 96.44 99 ALA A N 1
ATOM 797 C CA . ALA A 1 99 ? 4.523 -16.391 -17.25 1 96.44 99 ALA A CA 1
ATOM 798 C C . ALA A 1 99 ? 3.689 -15.57 -16.281 1 96.44 99 ALA A C 1
ATOM 800 O O . ALA A 1 99 ? 3.496 -15.969 -15.125 1 96.44 99 ALA A O 1
ATOM 801 N N . GLU A 1 100 ? 3.23 -14.375 -16.734 1 97.19 100 GLU A N 1
ATOM 802 C CA . GLU A 1 100 ? 2.367 -13.539 -15.914 1 97.19 100 GLU A CA 1
ATOM 803 C C . GLU A 1 100 ? 1.061 -14.258 -15.578 1 97.19 100 GLU A C 1
ATOM 805 O O . GLU A 1 100 ? 0.58 -14.188 -14.445 1 97.19 100 GLU A O 1
ATOM 810 N N . LEU A 1 101 ? 0.523 -14.914 -16.578 1 97 101 LEU A N 1
ATOM 811 C CA . LEU A 1 101 ? -0.703 -15.672 -16.359 1 97 101 LEU A CA 1
ATOM 812 C C . LEU A 1 101 ? -0.474 -16.797 -15.344 1 97 101 LEU A C 1
ATOM 814 O O . LEU A 1 101 ? -1.332 -17.047 -14.5 1 97 101 LEU A O 1
ATOM 818 N N . ARG A 1 102 ? 0.616 -17.453 -15.383 1 95.44 102 ARG A N 1
ATOM 819 C CA . ARG A 1 102 ? 0.942 -18.516 -14.445 1 95.44 102 ARG A CA 1
ATOM 820 C C . ARG A 1 102 ? 0.917 -18.016 -13.008 1 95.44 102 ARG A C 1
ATOM 822 O O . ARG A 1 102 ? 0.35 -18.656 -12.125 1 95.44 102 ARG A O 1
ATOM 829 N N . VAL A 1 103 ? 1.53 -16.875 -12.797 1 95.88 103 VAL A N 1
ATOM 830 C CA . VAL A 1 103 ? 1.539 -16.297 -11.461 1 95.88 103 VAL A CA 1
ATOM 831 C C . VAL A 1 103 ? 0.107 -16.031 -11.008 1 95.88 103 VAL A C 1
ATOM 833 O O . VAL A 1 103 ? -0.272 -16.375 -9.883 1 95.88 103 VAL A O 1
ATOM 836 N N . ALA A 1 104 ? -0.708 -15.406 -11.867 1 96.19 104 ALA A N 1
ATOM 837 C CA . ALA A 1 104 ? -2.088 -15.07 -11.523 1 96.19 104 ALA A CA 1
ATOM 838 C C . ALA A 1 104 ? -2.883 -16.328 -11.18 1 96.19 104 ALA A C 1
ATOM 840 O O . ALA A 1 104 ? -3.639 -16.344 -10.203 1 96.19 104 ALA A O 1
ATOM 841 N N . VAL A 1 105 ? -2.701 -17.359 -11.945 1 94 105 VAL A N 1
ATOM 842 C CA . VAL A 1 105 ? -3.398 -18.625 -11.711 1 94 105 VAL A CA 1
ATOM 843 C C . VAL A 1 105 ? -2.967 -19.219 -10.375 1 94 105 VAL A C 1
ATOM 845 O O . VAL A 1 105 ? -3.805 -19.656 -9.586 1 94 105 VAL A O 1
ATOM 848 N N . ARG A 1 106 ? -1.727 -19.188 -10.125 1 91.94 106 ARG A N 1
ATOM 849 C CA . ARG A 1 106 ? -1.222 -19.703 -8.859 1 91.94 106 ARG A CA 1
ATOM 850 C C . ARG A 1 106 ? -1.782 -18.906 -7.68 1 91.94 106 ARG A C 1
ATOM 852 O O . ARG A 1 106 ? -2.145 -19.484 -6.652 1 91.94 106 ARG A O 1
ATOM 859 N N . VAL A 1 107 ? -1.789 -17.625 -7.832 1 93.31 107 VAL A N 1
ATOM 860 C CA . VAL A 1 107 ? -2.367 -16.781 -6.781 1 93.31 107 VAL A CA 1
ATOM 861 C C . VAL A 1 107 ? -3.824 -17.188 -6.551 1 93.31 107 VAL A C 1
ATOM 863 O O . VAL A 1 107 ? -4.242 -17.406 -5.41 1 93.31 107 VAL A O 1
ATOM 866 N N . LEU A 1 108 ? -4.562 -17.312 -7.621 1 92.38 108 LEU A N 1
ATOM 867 C CA . LEU A 1 108 ? -5.969 -17.672 -7.5 1 92.38 108 LEU A CA 1
ATOM 868 C C . LEU A 1 108 ? -6.133 -18.984 -6.754 1 92.38 108 LEU A C 1
ATOM 870 O O . LEU A 1 108 ? -7 -19.109 -5.887 1 92.38 108 LEU A O 1
ATOM 874 N N . LEU A 1 109 ? -5.348 -19.875 -7.016 1 88.69 109 LEU A N 1
ATOM 875 C CA . LEU A 1 109 ? -5.477 -21.234 -6.48 1 88.69 109 LEU A CA 1
ATOM 876 C C . LEU A 1 109 ? -5.152 -21.266 -4.992 1 88.69 109 LEU A C 1
ATOM 878 O O . LEU A 1 109 ? -5.641 -22.125 -4.262 1 88.69 109 LEU A O 1
ATOM 882 N N . VAL A 1 110 ? -4.418 -20.328 -4.531 1 86 110 VAL A N 1
ATOM 883 C CA . VAL A 1 110 ? -4.039 -20.375 -3.121 1 86 110 VAL A CA 1
ATOM 884 C C . VAL A 1 110 ? -5.004 -19.516 -2.305 1 86 110 VAL A C 1
ATOM 886 O O . VAL A 1 110 ? -4.996 -19.562 -1.072 1 86 110 VAL A O 1
ATOM 889 N N . LEU A 1 111 ? -5.828 -18.688 -2.887 1 87.25 111 LEU A N 1
ATOM 890 C CA . LEU A 1 111 ? -6.73 -17.766 -2.203 1 87.25 111 LEU A CA 1
ATOM 891 C C . LEU A 1 111 ? -7.703 -18.531 -1.307 1 87.25 111 LEU A C 1
ATOM 893 O O . LEU A 1 111 ? -8.297 -17.953 -0.398 1 87.25 111 LEU A O 1
ATOM 897 N N . GLY A 1 112 ? -7.926 -19.766 -1.579 1 76.38 112 GLY A N 1
ATOM 898 C CA . GLY A 1 112 ? -8.766 -20.531 -0.675 1 76.38 112 GLY A CA 1
ATOM 899 C C . GLY A 1 112 ? -8.344 -20.422 0.777 1 76.38 112 GLY A C 1
ATOM 900 O O . GLY A 1 112 ? -9.18 -20.422 1.678 1 76.38 112 GLY A O 1
ATOM 901 N N . ASP A 1 113 ? -7.148 -20.219 1.062 1 72.06 113 ASP A N 1
ATOM 902 C CA . ASP A 1 113 ? -6.586 -20.141 2.404 1 72.06 113 ASP A CA 1
ATOM 903 C C . ASP A 1 113 ? -6.434 -18.672 2.84 1 72.06 113 ASP A C 1
ATOM 905 O O . ASP A 1 113 ? -6.109 -18.406 3.998 1 72.06 113 ASP A O 1
ATOM 909 N N . TRP A 1 114 ? -6.582 -17.797 1.881 1 73.69 114 TRP A N 1
ATOM 910 C CA . TRP A 1 114 ? -6.355 -16.375 2.137 1 73.69 114 TRP A CA 1
ATOM 911 C C . TRP A 1 114 ? -7.676 -15.609 2.176 1 73.69 114 TRP A C 1
ATOM 913 O O . TRP A 1 114 ? -8.5 -15.734 1.266 1 73.69 114 TRP A O 1
ATOM 923 N N . LYS A 1 115 ? -7.938 -15.219 3.398 1 66.19 115 LYS A N 1
ATOM 924 C CA . LYS A 1 115 ? -9.172 -14.469 3.586 1 66.19 115 LYS A CA 1
ATOM 925 C C . LYS A 1 115 ? -8.945 -12.977 3.391 1 66.19 115 LYS A C 1
ATOM 927 O O . LYS A 1 115 ? -8.398 -12.305 4.27 1 66.19 115 LYS A O 1
ATOM 932 N N . SER A 1 116 ? -9 -12.477 2.195 1 67.94 116 SER A N 1
ATOM 933 C CA . SER A 1 116 ? -9 -11.039 1.958 1 67.94 116 SER A CA 1
ATOM 934 C C . SER A 1 116 ? -10.047 -10.648 0.914 1 67.94 116 SER A C 1
ATOM 936 O O . SER A 1 116 ? -10.078 -11.227 -0.177 1 67.94 116 SER A O 1
ATOM 938 N N . GLN A 1 117 ? -10.75 -9.859 1.374 1 73.69 117 GLN A N 1
ATOM 939 C CA . GLN A 1 117 ? -11.797 -9.375 0.477 1 73.69 117 GLN A CA 1
ATOM 940 C C . GLN A 1 117 ? -11.195 -8.641 -0.72 1 73.69 117 GLN A C 1
ATOM 942 O O . GLN A 1 117 ? -10.289 -7.82 -0.562 1 73.69 117 GLN A O 1
ATOM 947 N N . GLY A 1 118 ? -11.562 -9.008 -1.87 1 86.94 118 GLY A N 1
ATOM 948 C CA . GLY A 1 118 ? -11.273 -8.195 -3.041 1 86.94 118 GLY A CA 1
ATOM 949 C C . GLY A 1 118 ? -10.172 -8.766 -3.908 1 86.94 118 GLY A C 1
ATOM 950 O O . GLY A 1 118 ? -10.109 -8.5 -5.109 1 86.94 118 GLY A O 1
ATOM 951 N N . ILE A 1 119 ? -9.25 -9.539 -3.328 1 90.69 119 ILE A N 1
ATOM 952 C CA . ILE A 1 119 ? -8.102 -10 -4.105 1 90.69 119 ILE A CA 1
ATOM 953 C C . ILE A 1 119 ? -8.562 -10.992 -5.172 1 90.69 119 ILE A C 1
ATOM 955 O O . ILE A 1 119 ? -8.023 -11.016 -6.281 1 90.69 119 ILE A O 1
ATOM 959 N N . GLN A 1 120 ? -9.594 -11.758 -4.84 1 91.31 120 GLN A N 1
ATOM 960 C CA . GLN A 1 120 ? -10.094 -12.734 -5.793 1 91.31 120 GLN A CA 1
ATOM 961 C C . GLN A 1 120 ? -10.578 -12.062 -7.074 1 91.31 120 GLN A C 1
ATOM 963 O O . GLN A 1 120 ? -10.242 -12.5 -8.18 1 91.31 120 GLN A O 1
ATOM 968 N N . GLU A 1 121 ? -11.32 -11 -6.926 1 91.62 121 GLU A N 1
ATOM 969 C CA . GLU A 1 121 ? -11.828 -10.266 -8.078 1 91.62 121 GLU A CA 1
ATOM 970 C C . GLU A 1 121 ? -10.688 -9.695 -8.922 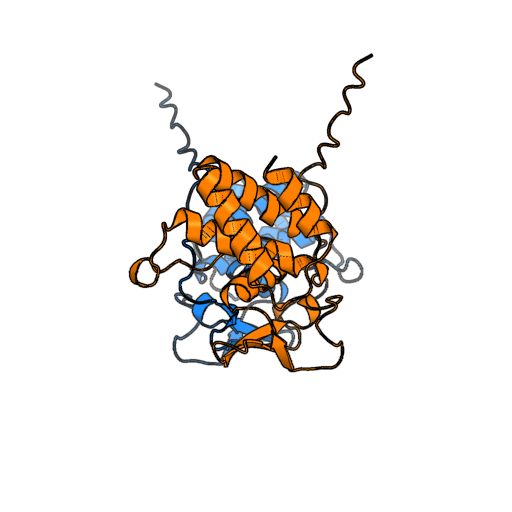1 91.62 121 GLU A C 1
ATOM 972 O O . GLU A 1 121 ? -10.742 -9.727 -10.148 1 91.62 121 GLU A O 1
ATOM 977 N N . LEU A 1 122 ? -9.727 -9.18 -8.227 1 94.5 122 LEU A N 1
ATOM 978 C CA . LEU A 1 122 ? -8.594 -8.578 -8.922 1 94.5 122 LEU A CA 1
ATOM 979 C C . LEU A 1 122 ? -7.809 -9.633 -9.703 1 94.5 122 LEU A C 1
ATOM 981 O O . LEU A 1 122 ? -7.441 -9.414 -10.852 1 94.5 122 LEU A O 1
ATOM 985 N N . VAL A 1 123 ? -7.57 -10.734 -9.07 1 95.12 123 VAL A N 1
ATOM 986 C CA . VAL A 1 123 ? -6.801 -11.805 -9.695 1 95.12 123 VAL A CA 1
ATOM 987 C C . VAL A 1 123 ? -7.582 -12.383 -10.875 1 95.12 123 VAL A C 1
ATOM 989 O O . VAL A 1 123 ? -7.016 -12.625 -11.945 1 95.12 123 VAL A O 1
ATOM 992 N N . GLN A 1 124 ? -8.867 -12.562 -10.695 1 93.75 124 GLN A N 1
ATOM 993 C CA . GLN A 1 124 ? -9.711 -13.078 -11.773 1 93.75 124 GLN A CA 1
ATOM 994 C C . GLN A 1 124 ? -9.727 -12.125 -12.961 1 93.75 124 GLN A C 1
ATOM 996 O O . GLN A 1 124 ? -9.656 -12.562 -14.117 1 93.75 124 GLN A O 1
ATOM 1001 N N . ALA A 1 125 ? -9.852 -10.875 -12.672 1 95 125 ALA A N 1
ATOM 1002 C CA . ALA A 1 125 ? -9.797 -9.875 -13.734 1 95 125 ALA A CA 1
ATOM 1003 C C . ALA A 1 125 ? -8.469 -9.93 -14.477 1 95 125 ALA A C 1
ATOM 1005 O O . ALA A 1 125 ? -8.43 -9.789 -15.703 1 95 125 ALA A O 1
ATOM 1006 N N . GLU A 1 126 ? -7.395 -10.148 -13.742 1 96.5 126 GLU A N 1
ATOM 1007 C CA . GLU A 1 126 ? -6.074 -10.258 -14.352 1 96.5 126 GLU A CA 1
ATOM 1008 C C . GLU A 1 126 ? -5.988 -11.477 -15.266 1 96.5 126 GLU A C 1
ATOM 1010 O O . GLU A 1 126 ? -5.484 -11.391 -16.391 1 96.5 126 GLU A O 1
ATOM 1015 N N . ILE A 1 127 ? -6.496 -12.547 -14.773 1 96.19 127 ILE A N 1
ATOM 1016 C CA . ILE A 1 127 ? -6.5 -13.773 -15.562 1 96.19 127 ILE A CA 1
ATOM 1017 C C . ILE A 1 127 ? -7.32 -13.562 -16.844 1 96.19 127 ILE A C 1
ATOM 1019 O O . ILE A 1 127 ? -6.898 -13.961 -17.922 1 96.19 127 ILE A O 1
ATOM 1023 N N . HIS A 1 128 ? -8.469 -12.906 -16.703 1 95.06 128 HIS A N 1
ATOM 1024 C CA . HIS A 1 128 ? -9.32 -12.609 -17.844 1 95.06 128 HIS A CA 1
ATOM 1025 C C . HIS A 1 128 ? -8.586 -11.75 -18.875 1 95.06 128 HIS A C 1
ATOM 1027 O O . HIS A 1 128 ? -8.617 -12.039 -20.062 1 95.06 128 HIS A O 1
ATOM 1033 N N . SER A 1 129 ? -7.992 -10.773 -18.422 1 95.81 129 SER A N 1
ATOM 1034 C CA . SER A 1 129 ? -7.281 -9.836 -19.281 1 95.81 129 SER A CA 1
ATOM 1035 C C . SER A 1 129 ? -6.129 -10.523 -20.016 1 95.81 129 SER A C 1
ATOM 1037 O O . SER A 1 129 ? -6 -10.398 -21.234 1 95.81 129 SER A O 1
ATOM 1039 N N . LEU A 1 130 ? -5.309 -11.227 -19.266 1 95.94 130 LEU A N 1
ATOM 1040 C CA . LEU A 1 130 ? -4.164 -11.914 -19.859 1 95.94 130 LEU A CA 1
ATOM 1041 C C . LEU A 1 130 ? -4.617 -13.016 -20.812 1 95.94 130 LEU A C 1
ATOM 1043 O O . LEU A 1 130 ? -4.023 -13.211 -21.875 1 95.94 130 LEU A O 1
ATOM 1047 N N . GLY A 1 131 ? -5.594 -13.711 -20.391 1 94.31 131 GLY A N 1
ATOM 1048 C CA . GLY A 1 131 ? -6.109 -14.82 -21.188 1 94.31 131 GLY A CA 1
ATOM 1049 C C . GLY A 1 131 ? -6.535 -14.406 -22.578 1 94.31 131 GLY A C 1
ATOM 1050 O O . GLY A 1 131 ? -6.434 -15.195 -23.516 1 94.31 131 GLY A O 1
ATOM 1051 N N . LYS A 1 132 ? -6.996 -13.211 -22.766 1 93.06 132 LYS A N 1
ATOM 1052 C CA . LYS A 1 132 ? -7.449 -12.688 -24.062 1 93.06 132 LYS A CA 1
ATOM 1053 C C . LYS A 1 132 ? -6.293 -12.57 -25.047 1 93.06 132 LYS A C 1
ATOM 1055 O O . LYS A 1 132 ? -6.496 -12.648 -26.266 1 93.06 132 LYS A O 1
ATOM 1060 N N . SER A 1 133 ? -5.137 -12.469 -24.516 1 93.88 133 SER A N 1
ATOM 1061 C CA . SER A 1 133 ? -3.973 -12.219 -25.359 1 93.88 133 SER A CA 1
ATOM 1062 C C . SER A 1 133 ? -3.176 -13.492 -25.594 1 93.88 133 SER A C 1
ATOM 1064 O O . SER A 1 133 ? -2.104 -13.461 -26.203 1 93.88 133 SER A O 1
ATOM 1066 N N . ILE A 1 134 ? -3.637 -14.57 -25.062 1 95.44 134 ILE A N 1
ATOM 1067 C CA . ILE A 1 134 ? -2.92 -15.836 -25.141 1 95.44 134 ILE A CA 1
ATOM 1068 C C . ILE A 1 134 ? -3.768 -16.859 -25.891 1 95.44 134 ILE A C 1
ATOM 1070 O O . ILE A 1 134 ? -4.992 -16.906 -25.734 1 95.44 134 ILE A O 1
ATOM 1074 N N . HIS A 1 135 ? -3.086 -17.688 -26.781 1 94.56 135 HIS A N 1
ATOM 1075 C CA . HIS A 1 135 ? -3.811 -18.766 -27.438 1 94.56 135 HIS A CA 1
ATOM 1076 C C . HIS A 1 135 ? -4.453 -19.703 -26.406 1 94.56 135 HIS A C 1
ATOM 1078 O O . HIS A 1 135 ? -3.826 -20.062 -25.406 1 94.56 135 HIS A O 1
ATOM 1084 N N . ILE A 1 136 ? -5.672 -20 -26.672 1 93.06 136 ILE A N 1
ATOM 1085 C CA . ILE A 1 136 ? -6.488 -20.75 -25.734 1 93.06 136 ILE A CA 1
ATOM 1086 C C . ILE A 1 136 ? -5.793 -22.062 -25.375 1 93.06 136 ILE A C 1
ATOM 1088 O O . ILE A 1 136 ? -5.836 -22.5 -24.219 1 93.06 136 ILE A O 1
ATOM 1092 N N . PHE A 1 137 ? -5.125 -22.703 -26.281 1 94.12 137 PHE A N 1
ATOM 1093 C CA . PHE A 1 137 ? -4.461 -23.969 -26.016 1 94.12 137 PHE A CA 1
ATOM 1094 C C . PHE A 1 137 ? -3.346 -23.812 -25 1 94.12 137 PHE A C 1
ATOM 1096 O O . PHE A 1 137 ? -3.1 -24.703 -24.188 1 94.12 137 PHE A O 1
ATOM 1103 N N . ASP A 1 138 ? -2.664 -22.672 -25.109 1 94.94 138 ASP A N 1
ATOM 1104 C CA . ASP A 1 138 ? -1.613 -22.391 -24.125 1 94.94 138 ASP A CA 1
ATOM 1105 C C . ASP A 1 138 ? -2.199 -22.156 -22.734 1 94.94 138 ASP A C 1
ATOM 1107 O O . ASP A 1 138 ? -1.603 -22.547 -21.734 1 94.94 138 ASP A O 1
ATOM 1111 N N . VAL A 1 139 ? -3.33 -21.5 -22.672 1 94.5 139 VAL A N 1
ATOM 1112 C CA . VAL A 1 139 ? -4.004 -21.266 -21.406 1 94.5 139 VAL A CA 1
ATOM 1113 C C . VAL A 1 139 ? -4.406 -22.594 -20.766 1 94.5 139 VAL A C 1
ATOM 1115 O O . VAL A 1 139 ? -4.148 -22.828 -19.594 1 94.5 139 VAL A O 1
ATOM 1118 N N . VAL A 1 140 ? -5.027 -23.453 -21.547 1 93.25 140 VAL A N 1
ATOM 1119 C CA . VAL A 1 140 ? -5.48 -24.75 -21.062 1 93.25 140 VAL A CA 1
ATOM 1120 C C . VAL A 1 140 ? -4.289 -25.562 -20.578 1 93.25 140 VAL A C 1
ATOM 1122 O O . VAL A 1 140 ? -4.344 -26.188 -19.516 1 93.25 140 VAL A O 1
ATOM 1125 N N . ARG A 1 141 ? -3.268 -25.609 -21.344 1 93.69 141 ARG A N 1
ATOM 1126 C CA . ARG A 1 141 ? -2.062 -26.344 -20.969 1 93.69 141 ARG A CA 1
ATOM 1127 C C . ARG A 1 141 ? -1.513 -25.828 -19.625 1 93.69 141 ARG A C 1
ATOM 1129 O O . ARG A 1 141 ? -1.142 -26.625 -18.766 1 93.69 141 ARG A O 1
ATOM 1136 N N . LEU A 1 142 ? -1.406 -24.547 -19.531 1 93.31 142 LEU A N 1
ATOM 1137 C CA . LEU A 1 142 ? -0.893 -23.938 -18.297 1 93.31 142 LEU A CA 1
ATOM 1138 C C . LEU A 1 142 ? -1.734 -24.359 -17.094 1 93.31 142 LEU A C 1
ATOM 1140 O O . LEU A 1 142 ? -1.193 -24.75 -16.062 1 93.31 142 LEU A O 1
ATOM 1144 N N . VAL A 1 143 ? -3.064 -24.234 -17.203 1 90.56 143 VAL A N 1
ATOM 1145 C CA . VAL A 1 143 ? -3.959 -24.562 -16.094 1 90.56 143 VAL A CA 1
ATOM 1146 C C . VAL A 1 143 ? -3.814 -26.047 -15.742 1 90.56 143 VAL A C 1
ATOM 1148 O O . VAL A 1 143 ? -3.766 -26.406 -14.562 1 90.56 143 VAL A O 1
ATOM 1151 N N . ASP A 1 144 ? -3.734 -26.875 -16.75 1 89.19 144 ASP A N 1
ATOM 1152 C CA . ASP A 1 144 ? -3.545 -28.312 -16.547 1 89.19 144 ASP A CA 1
ATOM 1153 C C . ASP A 1 144 ? -2.24 -28.594 -15.797 1 89.19 144 ASP A C 1
ATOM 1155 O O . ASP A 1 144 ? -2.201 -29.422 -14.891 1 89.19 144 ASP A O 1
ATOM 1159 N N . GLU A 1 145 ? -1.214 -27.938 -16.188 1 89.56 145 GLU A N 1
ATOM 1160 C CA . GLU A 1 145 ? 0.08 -28.078 -15.523 1 89.56 145 GLU A CA 1
ATOM 1161 C C . GLU A 1 145 ? -0.011 -27.719 -14.047 1 89.56 145 GLU A C 1
ATOM 1163 O O . GLU A 1 145 ? 0.575 -28.391 -13.195 1 89.56 145 GLU A O 1
ATOM 1168 N N . GLU A 1 146 ? -0.701 -26.656 -13.75 1 88.5 146 GLU A N 1
ATOM 1169 C CA . GLU A 1 146 ? -0.836 -26.203 -12.367 1 88.5 146 GLU A CA 1
ATOM 1170 C C . GLU A 1 146 ? -1.677 -27.172 -11.547 1 88.5 146 GLU A C 1
ATOM 1172 O O . GLU A 1 146 ? -1.421 -27.375 -10.359 1 88.5 146 GLU A O 1
ATOM 1177 N N . PHE A 1 147 ? -2.625 -27.797 -12.125 1 83 147 PHE A N 1
ATOM 1178 C CA . PHE A 1 147 ? -3.459 -28.766 -11.438 1 83 147 PHE A CA 1
ATOM 1179 C C . PHE A 1 147 ? -2.676 -30.047 -11.164 1 83 147 PHE A C 1
ATOM 1181 O O . PHE A 1 147 ? -2.846 -30.672 -10.109 1 83 147 PHE A O 1
ATOM 1188 N N . ARG A 1 148 ? -1.815 -30.438 -11.992 1 82.94 148 ARG A N 1
ATOM 1189 C CA . ARG A 1 148 ? -1.046 -31.672 -11.844 1 82.94 148 ARG A CA 1
ATOM 1190 C C . ARG A 1 148 ? 0.079 -31.484 -10.828 1 82.94 148 ARG A C 1
ATOM 1192 O O . ARG A 1 148 ? 0.411 -32.438 -10.102 1 82.94 148 ARG A O 1
ATOM 1199 N N . GLY A 1 149 ? 0.736 -30.391 -11 1 68.69 149 GLY A N 1
ATOM 1200 C CA . GLY A 1 149 ? 1.896 -30.156 -10.156 1 68.69 149 GLY A CA 1
ATOM 1201 C C . GLY A 1 149 ? 1.531 -29.797 -8.727 1 68.69 149 GLY A C 1
ATOM 1202 O O . GLY A 1 149 ? 2.406 -29.688 -7.863 1 68.69 149 GLY A O 1
ATOM 1203 N N . ARG A 1 150 ? 0.345 -29.578 -8.328 1 61.38 150 ARG A N 1
ATOM 1204 C CA . ARG A 1 150 ? 0.111 -28.781 -7.121 1 61.38 150 ARG A CA 1
ATOM 1205 C C . ARG A 1 150 ? -0.11 -29.688 -5.914 1 61.38 150 ARG A C 1
ATOM 1207 O O . ARG A 1 150 ? -0.888 -30.641 -5.98 1 61.38 150 ARG A O 1
ATOM 1214 N N . THR A 1 151 ? 0.908 -29.625 -5.176 1 54.28 151 THR A N 1
ATOM 1215 C CA . THR A 1 151 ? 0.964 -30.266 -3.871 1 54.28 151 THR A CA 1
ATOM 1216 C C . THR A 1 151 ? 0.025 -29.578 -2.885 1 54.28 151 THR A C 1
ATOM 1218 O O . THR A 1 151 ? -0.148 -30.047 -1.756 1 54.28 151 THR A O 1
ATOM 1221 N N . VAL A 1 152 ? -0.443 -28.359 -3.309 1 56.88 152 VAL A N 1
ATOM 1222 C CA . VAL A 1 152 ? -1.212 -27.656 -2.285 1 56.88 152 VAL A CA 1
ATOM 1223 C C . VAL A 1 152 ? -2.705 -27.812 -2.566 1 56.88 152 VAL A C 1
ATOM 1225 O O . VAL A 1 152 ? -3.111 -28 -3.715 1 56.88 152 VAL A O 1
ATOM 1228 N N . LYS A 1 153 ? -3.463 -28.094 -1.544 1 60.28 153 LYS A N 1
ATOM 1229 C CA . LYS A 1 153 ? -4.914 -28.234 -1.611 1 60.28 153 LYS A CA 1
ATOM 1230 C C . LYS A 1 153 ? -5.574 -26.969 -2.146 1 60.28 153 LYS A C 1
ATOM 1232 O O . LYS A 1 153 ? -5.438 -25.906 -1.558 1 60.28 153 LYS A O 1
ATOM 1237 N N . TYR A 1 154 ? -5.918 -27 -3.385 1 66 154 TYR A N 1
ATOM 1238 C CA . TYR A 1 154 ? -6.66 -25.891 -3.98 1 66 154 TYR A CA 1
ATOM 1239 C C . TYR A 1 154 ? -8.125 -25.938 -3.557 1 66 154 TYR A C 1
ATOM 1241 O O . TYR A 1 154 ? -8.672 -27 -3.291 1 66 154 TYR A O 1
ATOM 1249 N N . SER A 1 155 ? -8.609 -24.703 -3.375 1 71.94 155 SER A N 1
ATOM 1250 C CA . SER A 1 155 ? -10.039 -24.625 -3.076 1 71.94 155 SER A CA 1
ATOM 1251 C C . SER A 1 155 ? -10.875 -25.062 -4.277 1 71.94 155 SER A C 1
ATOM 1253 O O . SER A 1 155 ? -10.539 -24.734 -5.418 1 71.94 155 SER A O 1
ATOM 1255 N N . PHE A 1 156 ? -11.82 -25.875 -3.924 1 74 156 PHE A N 1
ATOM 1256 C CA . PHE A 1 156 ? -12.773 -26.328 -4.93 1 74 156 PHE A CA 1
ATOM 1257 C C . PHE A 1 156 ? -13.367 -25.156 -5.691 1 74 156 PHE A C 1
ATOM 1259 O O . PHE A 1 156 ? -13.547 -25.219 -6.91 1 74 156 PHE A O 1
ATOM 1266 N N . GLU A 1 157 ? -13.578 -24.078 -5.043 1 77.69 157 GLU A N 1
ATOM 1267 C CA . GLU A 1 157 ? -14.203 -22.906 -5.641 1 77.69 157 GLU A CA 1
ATOM 1268 C C . GLU A 1 157 ? -13.305 -22.281 -6.699 1 77.69 157 GLU A C 1
ATOM 1270 O O . GLU A 1 157 ? -13.781 -21.875 -7.766 1 77.69 157 GLU A O 1
ATOM 1275 N N . GLN A 1 158 ? -12.078 -22.25 -6.441 1 79.62 158 GLN A N 1
ATOM 1276 C CA . GLN A 1 158 ? -11.148 -21.625 -7.375 1 79.62 158 GLN A CA 1
ATOM 1277 C C . GLN A 1 158 ? -10.922 -22.5 -8.602 1 79.62 158 GLN A C 1
ATOM 1279 O O . GLN A 1 158 ? -10.828 -22 -9.719 1 79.62 158 GLN A O 1
ATOM 1284 N N . GLU A 1 159 ? -10.977 -23.781 -8.266 1 80.31 159 GLU A N 1
ATOM 1285 C CA . GLU A 1 159 ? -10.836 -24.719 -9.375 1 80.31 159 GLU A CA 1
ATOM 1286 C C . GLU A 1 159 ? -12.023 -24.641 -10.328 1 80.31 159 GLU A C 1
ATOM 1288 O O . GLU A 1 159 ? -11.844 -24.625 -11.547 1 80.31 159 GLU A O 1
ATOM 1293 N N . LYS A 1 160 ? -13.102 -24.578 -9.742 1 83.06 160 LYS A N 1
ATOM 1294 C CA . LYS A 1 160 ? -14.312 -24.469 -10.547 1 83.06 160 LYS A CA 1
ATOM 1295 C C . LYS A 1 160 ? -14.305 -23.188 -11.391 1 83.06 160 LYS A C 1
ATOM 1297 O O . LYS A 1 160 ? -14.672 -23.219 -12.562 1 83.06 160 LYS A O 1
ATOM 1302 N N . TRP A 1 161 ? -13.961 -22.188 -10.859 1 87.75 161 TRP A N 1
ATOM 1303 C CA . TRP A 1 161 ? -13.906 -20.922 -11.594 1 87.75 161 TRP A CA 1
ATOM 1304 C C . TRP A 1 161 ? -12.953 -21.031 -12.781 1 87.75 161 TRP A C 1
ATOM 1306 O O . TRP A 1 161 ? -13.281 -20.578 -13.883 1 87.75 161 TRP A O 1
ATOM 1316 N N . LEU A 1 162 ? -11.805 -21.609 -12.516 1 85.88 162 LEU A N 1
ATOM 1317 C CA . LEU A 1 162 ? -10.805 -21.734 -13.57 1 85.88 162 LEU A CA 1
ATOM 1318 C C . LEU A 1 162 ? -11.32 -22.609 -14.703 1 85.88 162 LEU A C 1
ATOM 1320 O O . LEU A 1 162 ? -11.086 -22.328 -15.883 1 85.88 162 LEU A O 1
ATOM 1324 N N . LYS A 1 163 ? -12.023 -23.688 -14.312 1 83.25 163 LYS A N 1
ATOM 1325 C CA . LYS A 1 163 ? -12.602 -24.578 -15.312 1 83.25 163 LYS A CA 1
ATOM 1326 C C . LYS A 1 163 ? -13.656 -23.844 -16.141 1 83.25 163 LYS A C 1
ATOM 1328 O O . LYS A 1 163 ? -13.711 -24.016 -17.359 1 83.25 163 LYS A O 1
ATOM 1333 N N . ASN A 1 164 ? -14.422 -22.984 -15.469 1 85.5 164 ASN A N 1
ATOM 1334 C CA . ASN A 1 164 ? -15.438 -22.203 -16.172 1 85.5 164 ASN A CA 1
ATOM 1335 C C . ASN A 1 164 ? -14.812 -21.141 -17.062 1 85.5 164 ASN A C 1
ATOM 1337 O O . ASN A 1 164 ? -15.375 -20.781 -18.094 1 85.5 164 ASN A O 1
ATOM 1341 N N . PHE A 1 165 ? -13.766 -20.703 -16.641 1 85.69 165 PHE A N 1
ATOM 1342 C CA . PHE A 1 165 ? -13.047 -19.688 -17.406 1 85.69 165 PHE A CA 1
ATOM 1343 C C . PHE A 1 165 ? -12.531 -20.281 -18.703 1 85.69 165 PHE A C 1
ATOM 1345 O O . PHE A 1 165 ? -12.438 -19.578 -19.719 1 85.69 165 PHE A O 1
ATOM 1352 N N . LEU A 1 166 ? -12.18 -21.531 -18.75 1 84.06 166 LEU A N 1
ATOM 1353 C CA . LEU A 1 166 ? -11.594 -22.188 -19.922 1 84.06 166 LEU A CA 1
ATOM 1354 C C . LEU A 1 166 ? -12.688 -22.625 -20.891 1 84.06 166 LEU A C 1
ATOM 1356 O O . LEU A 1 166 ? -12.391 -22.938 -22.047 1 84.06 166 LEU A O 1
ATOM 1360 N N . VAL A 1 167 ? -13.93 -22.609 -20.547 1 74.69 167 VAL A N 1
ATOM 1361 C CA . VAL A 1 167 ? -15.016 -23.016 -21.422 1 74.69 167 VAL A CA 1
ATOM 1362 C C . VAL A 1 167 ? -15.695 -21.797 -22.031 1 74.69 167 VAL A C 1
ATOM 1364 O O . VAL A 1 167 ? -15.883 -20.781 -21.359 1 74.69 167 VAL A O 1
ATOM 1367 N N . MET B 1 1 ? -8.555 34.594 -29.719 1 22.31 1 MET B N 1
ATOM 1368 C CA . MET B 1 1 ? -7.941 33.344 -30.172 1 22.31 1 MET B CA 1
ATOM 1369 C C . MET B 1 1 ? -7.641 32.406 -29 1 22.31 1 MET B C 1
ATOM 1371 O O . MET B 1 1 ? -6.746 32.688 -28.188 1 22.31 1 MET B O 1
ATOM 1375 N N . PHE B 1 2 ? -8.719 31.859 -28.359 1 28.56 2 PHE B N 1
ATOM 1376 C CA . PHE B 1 2 ? -8.773 31.062 -27.125 1 28.56 2 PHE B CA 1
ATOM 1377 C C . PHE B 1 2 ? -8.016 29.766 -27.312 1 28.56 2 PHE B C 1
ATOM 1379 O O . PHE B 1 2 ? -8.391 28.922 -28.141 1 28.56 2 PHE B O 1
ATOM 1386 N N . SER B 1 3 ? -6.715 29.875 -27.312 1 30 3 SER B N 1
ATOM 1387 C CA . SER B 1 3 ? -5.926 28.641 -27.359 1 30 3 SER B CA 1
ATOM 1388 C C . SER B 1 3 ? -6.371 27.672 -26.281 1 30 3 SER B C 1
ATOM 1390 O O . SER B 1 3 ? -6.395 28.016 -25.094 1 30 3 SER B O 1
ATOM 1392 N N . THR B 1 4 ? -7.355 26.812 -26.625 1 31.86 4 THR B N 1
ATOM 1393 C CA . THR B 1 4 ? -7.879 25.703 -25.828 1 31.86 4 THR B CA 1
ATOM 1394 C C . THR B 1 4 ? -6.75 24.781 -25.375 1 31.86 4 THR B C 1
ATOM 1396 O O . THR B 1 4 ? -6.156 24.078 -26.188 1 31.86 4 THR B O 1
ATOM 1399 N N . SER B 1 5 ? -5.84 25.312 -24.578 1 32.28 5 SER B N 1
ATOM 1400 C CA . SER B 1 5 ? -4.852 24.391 -24.016 1 32.28 5 SER B CA 1
ATOM 1401 C C . SER B 1 5 ? -5.508 23.109 -23.5 1 32.28 5 SER B C 1
ATOM 1403 O O . SER B 1 5 ? -6.41 23.172 -22.672 1 32.28 5 SER B O 1
ATOM 1405 N N . THR B 1 6 ? -5.695 22.156 -24.453 1 33.06 6 THR B N 1
ATOM 1406 C CA . THR B 1 6 ? -6.156 20.828 -24.078 1 33.06 6 THR B CA 1
ATOM 1407 C C . THR B 1 6 ? -5.445 20.344 -22.812 1 33.06 6 THR B C 1
ATOM 1409 O O . THR B 1 6 ? -4.215 20.312 -22.766 1 33.06 6 THR B O 1
ATOM 1412 N N . PRO B 1 7 ? -6.031 20.484 -21.703 1 34.03 7 PRO B N 1
ATOM 1413 C CA . PRO B 1 7 ? -5.363 19.953 -20.516 1 34.03 7 PRO B CA 1
ATOM 1414 C C . PRO B 1 7 ? -4.723 18.594 -20.75 1 34.03 7 PRO B C 1
ATOM 1416 O O . PRO B 1 7 ? -5.262 17.781 -21.516 1 34.03 7 PRO B O 1
ATOM 1419 N N . LEU B 1 8 ? -3.422 18.547 -21.016 1 33.47 8 LEU B N 1
ATOM 1420 C CA . LEU B 1 8 ? -2.719 17.266 -21.078 1 33.47 8 LEU B CA 1
ATOM 1421 C C . LEU B 1 8 ? -3.369 16.234 -20.156 1 33.47 8 LEU B C 1
ATOM 1423 O O . LEU B 1 8 ? -3.32 16.375 -18.938 1 33.47 8 LEU B O 1
ATOM 1427 N N . ILE B 1 9 ? -4.59 15.766 -20.516 1 34.28 9 ILE B N 1
ATOM 1428 C CA . ILE B 1 9 ? -5.109 14.578 -19.844 1 34.28 9 ILE B CA 1
ATOM 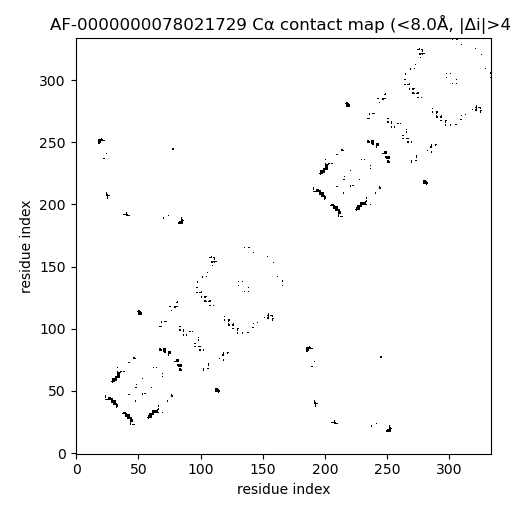1429 C C . ILE B 1 9 ? -3.979 13.578 -19.609 1 34.28 9 ILE B C 1
ATOM 1431 O O . ILE B 1 9 ? -3.412 13.031 -20.562 1 34.28 9 ILE B O 1
ATOM 1435 N N . THR B 1 10 ? -3.053 13.914 -18.766 1 36.19 10 THR B N 1
ATOM 1436 C CA . THR B 1 10 ? -2.143 12.828 -18.422 1 36.19 10 THR B CA 1
ATOM 1437 C C . THR B 1 10 ? -2.898 11.508 -18.297 1 36.19 10 THR B C 1
ATOM 1439 O O . THR B 1 10 ? -3.953 11.453 -17.656 1 36.19 10 THR B O 1
ATOM 1442 N N . ASP B 1 11 ? -3.029 10.719 -19.312 1 33.5 11 ASP B N 1
ATOM 1443 C CA . ASP B 1 11 ? -3.611 9.383 -19.375 1 33.5 11 ASP B CA 1
ATOM 1444 C C . ASP B 1 11 ? -3.598 8.719 -18 1 33.5 11 ASP B C 1
ATOM 1446 O O . ASP B 1 11 ? -2.537 8.562 -17.391 1 33.5 11 ASP B O 1
ATOM 1450 N N . PRO B 1 12 ? -4.484 8.867 -17.297 1 35.56 12 PRO B N 1
ATOM 1451 C CA . PRO B 1 12 ? -4.547 8.172 -16.016 1 35.56 12 PRO B CA 1
ATOM 1452 C C . PRO B 1 12 ? -3.836 6.824 -16.031 1 35.56 12 PRO B C 1
ATOM 1454 O O . PRO B 1 12 ? -3.578 6.238 -14.984 1 35.56 12 PRO B O 1
ATOM 1457 N N . TYR B 1 13 ? -3.979 6.074 -17.141 1 39.38 13 TYR B N 1
ATOM 1458 C CA . TYR B 1 13 ? -3.207 4.859 -17.406 1 39.38 13 TYR B CA 1
ATOM 1459 C C . TYR B 1 13 ? -1.719 5.105 -17.172 1 39.38 13 TYR B C 1
ATOM 1461 O O . TYR B 1 13 ? -0.885 4.273 -17.547 1 39.38 13 TYR B O 1
ATOM 1469 N N . LEU B 1 14 ? -1.062 6.246 -17.453 1 38.94 14 LEU B N 1
ATOM 1470 C CA . LEU B 1 14 ? 0.316 6.727 -17.469 1 38.94 14 LEU B CA 1
ATOM 1471 C C . LEU B 1 14 ? 1.114 6.121 -16.312 1 38.94 14 LEU B C 1
ATOM 1473 O O . LEU B 1 14 ? 2.186 5.551 -16.531 1 38.94 14 LEU B O 1
ATOM 1477 N N . ILE B 1 15 ? 1.62 6.812 -15.094 1 46.88 15 ILE B N 1
ATOM 1478 C CA . ILE B 1 15 ? 2.883 6.383 -14.5 1 46.88 15 ILE B CA 1
ATOM 1479 C C . ILE B 1 15 ? 2.686 5.059 -13.773 1 46.88 15 ILE B C 1
ATOM 1481 O O . ILE B 1 15 ? 2.205 5.035 -12.633 1 46.88 15 ILE B O 1
ATOM 1485 N N . MET B 1 16 ? 2.08 4.211 -14.422 1 53.62 16 MET B N 1
ATOM 1486 C CA . MET B 1 16 ? 2.092 2.924 -13.734 1 53.62 16 MET B CA 1
ATOM 1487 C C . MET B 1 16 ? 3.469 2.637 -13.141 1 53.62 16 MET B C 1
ATOM 1489 O O . MET B 1 16 ? 4.473 2.672 -13.859 1 53.62 16 MET B O 1
ATOM 1493 N N . LYS B 1 17 ? 3.516 2.775 -11.961 1 65.5 17 LYS B N 1
ATOM 1494 C CA . LYS B 1 17 ? 4.762 2.41 -11.297 1 65.5 17 LYS B CA 1
ATOM 1495 C C . LYS B 1 17 ? 5.277 1.062 -11.789 1 65.5 17 LYS B C 1
ATOM 1497 O O . LYS B 1 17 ? 4.512 0.099 -11.891 1 65.5 17 LYS B O 1
ATOM 1502 N N . PRO B 1 18 ? 6.516 1.192 -12.398 1 84.56 18 PRO B N 1
ATOM 1503 C CA . PRO B 1 18 ? 7.078 -0.096 -12.812 1 84.56 18 PRO B CA 1
ATOM 1504 C C . PRO B 1 18 ? 7 -1.152 -11.711 1 84.56 18 PRO B C 1
ATOM 1506 O O . PRO B 1 18 ? 7.043 -0.817 -10.523 1 84.56 18 PRO B O 1
ATOM 1509 N N . ARG B 1 19 ? 6.801 -2.367 -12.219 1 92.94 19 ARG B N 1
ATOM 1510 C CA . ARG B 1 19 ? 6.832 -3.473 -11.266 1 92.94 19 ARG B CA 1
ATOM 1511 C C . ARG B 1 19 ? 8.203 -3.588 -10.602 1 92.94 19 ARG B C 1
ATOM 1513 O O . ARG B 1 19 ? 9.227 -3.445 -11.266 1 92.94 19 ARG B O 1
ATOM 1520 N N . PRO B 1 20 ? 8.203 -3.842 -9.383 1 94.5 20 PRO B N 1
ATOM 1521 C CA . PRO B 1 20 ? 9.5 -3.99 -8.711 1 94.5 20 PRO B CA 1
ATOM 1522 C C . PRO B 1 20 ? 10.211 -5.289 -9.086 1 94.5 20 PRO B C 1
ATOM 1524 O O . PRO B 1 20 ? 9.555 -6.312 -9.297 1 94.5 20 PRO B O 1
ATOM 1527 N N . LYS B 1 21 ? 11.516 -5.27 -9.109 1 94.12 21 LYS B N 1
ATOM 1528 C CA . LYS B 1 21 ? 12.32 -6.473 -9.32 1 94.12 21 LYS B CA 1
ATOM 1529 C C . LYS B 1 21 ? 12.344 -7.348 -8.07 1 94.12 21 LYS B C 1
ATOM 1531 O O . LYS B 1 21 ? 12.32 -8.578 -8.172 1 94.12 21 LYS B O 1
ATOM 1536 N N . THR B 1 22 ? 12.445 -6.691 -6.934 1 95 22 THR B N 1
ATOM 1537 C CA . THR B 1 22 ? 12.398 -7.348 -5.629 1 95 22 THR B CA 1
ATOM 1538 C C . THR B 1 22 ? 11.289 -6.754 -4.766 1 95 22 THR B C 1
ATOM 1540 O O . THR B 1 22 ? 10.969 -5.566 -4.879 1 95 22 THR B O 1
ATOM 1543 N N . SER B 1 23 ? 10.742 -7.582 -4.004 1 96.81 23 SER B N 1
ATOM 1544 C CA . SER B 1 23 ? 9.648 -7.121 -3.158 1 96.81 23 SER B CA 1
ATOM 1545 C C . SER B 1 23 ? 10.133 -6.086 -2.145 1 96.81 23 SER B C 1
ATOM 1547 O O . SER B 1 23 ? 11.094 -6.328 -1.417 1 96.81 23 SER B O 1
ATOM 1549 N N . PRO B 1 24 ? 9.5 -4.969 -2.053 1 96.31 24 PRO B N 1
ATOM 1550 C CA . PRO B 1 24 ? 9.898 -3.984 -1.044 1 96.31 24 PRO B CA 1
ATOM 1551 C C . PRO B 1 24 ? 9.695 -4.488 0.384 1 96.31 24 PRO B C 1
ATOM 1553 O O . PRO B 1 24 ? 10.359 -4.008 1.31 1 96.31 24 PRO B O 1
ATOM 1556 N N . TYR B 1 25 ? 8.883 -5.496 0.585 1 97.56 25 TYR B N 1
ATOM 1557 C CA . TYR B 1 25 ? 8.547 -5.992 1.915 1 97.56 25 TYR B CA 1
ATOM 1558 C C . TYR B 1 25 ? 9.648 -6.902 2.449 1 97.56 25 TYR B C 1
ATOM 1560 O O . TYR B 1 25 ? 9.625 -7.293 3.619 1 97.56 25 TYR B O 1
ATOM 1568 N N . ALA B 1 26 ? 10.555 -7.207 1.596 1 96.75 26 ALA B N 1
ATOM 1569 C CA . ALA B 1 26 ? 11.727 -7.992 1.972 1 96.75 26 ALA B CA 1
ATOM 1570 C C . ALA B 1 26 ? 12.938 -7.094 2.211 1 96.75 26 ALA B C 1
ATOM 1572 O O . ALA B 1 26 ? 14.016 -7.574 2.557 1 96.75 26 ALA B O 1
ATOM 1573 N N . SER B 1 27 ? 12.789 -5.797 2.068 1 95.06 27 SER B N 1
ATOM 1574 C CA . SER B 1 27 ? 13.875 -4.836 2.229 1 95.06 27 SER B CA 1
ATOM 1575 C C . SER B 1 27 ? 14.164 -4.57 3.701 1 95.06 27 SER B C 1
ATOM 1577 O O . SER B 1 27 ? 13.289 -4.73 4.551 1 95.06 27 SER B O 1
ATOM 1579 N N . PRO B 1 28 ? 15.477 -4.23 3.996 1 94.31 28 PRO B N 1
ATOM 1580 C CA . PRO B 1 28 ? 15.75 -3.793 5.367 1 94.31 28 PRO B CA 1
ATOM 1581 C C . PRO B 1 28 ? 14.844 -2.654 5.82 1 94.31 28 PRO B C 1
ATOM 1583 O O . PRO B 1 28 ? 14.43 -1.828 5 1 94.31 28 PRO B O 1
ATOM 1586 N N . LEU B 1 29 ? 14.578 -2.707 7.102 1 96 29 LEU B N 1
ATOM 1587 C CA . LEU B 1 29 ? 13.656 -1.719 7.645 1 96 29 LEU B CA 1
ATOM 1588 C C . LEU B 1 29 ? 14.414 -0.536 8.234 1 96 29 LEU B C 1
ATOM 1590 O O . LEU B 1 29 ? 15.547 -0.686 8.695 1 96 29 LEU B O 1
ATOM 1594 N N . VAL B 1 30 ? 13.836 0.573 8.086 1 95.19 30 VAL B N 1
ATOM 1595 C CA . VAL B 1 30 ? 14.25 1.8 8.758 1 95.19 30 VAL B CA 1
ATOM 1596 C C . VAL B 1 30 ? 13.195 2.217 9.781 1 95.19 30 VAL B C 1
ATOM 1598 O O . VAL B 1 30 ? 12 2.174 9.5 1 95.19 30 VAL B O 1
ATOM 1601 N N . GLU B 1 31 ? 13.672 2.545 10.961 1 95.75 31 GLU B N 1
ATOM 1602 C CA . GLU B 1 31 ? 12.758 2.988 12.008 1 95.75 31 GLU B CA 1
ATOM 1603 C C . GLU B 1 31 ? 12.617 4.508 12.008 1 95.75 31 GLU B C 1
ATOM 1605 O O . GLU B 1 31 ? 13.617 5.227 12.047 1 95.75 31 GLU B O 1
ATOM 1610 N N . ILE B 1 32 ? 11.383 4.938 11.938 1 94.44 32 ILE B N 1
ATOM 1611 C CA . ILE B 1 32 ? 11.078 6.363 12.008 1 94.44 32 ILE B CA 1
ATOM 1612 C C . ILE B 1 32 ? 10.312 6.66 13.297 1 94.44 32 ILE B C 1
ATOM 1614 O O . ILE B 1 32 ? 9.188 6.188 13.484 1 94.44 32 ILE B O 1
ATOM 1618 N N . GLU B 1 33 ? 10.922 7.441 14.125 1 95.12 33 GLU B N 1
ATOM 1619 C CA . GLU B 1 33 ? 10.297 7.801 15.398 1 95.12 33 GLU B CA 1
ATOM 1620 C C . GLU B 1 33 ? 9.664 9.188 15.328 1 95.12 33 GLU B C 1
ATOM 1622 O O . GLU B 1 33 ? 10.297 10.141 14.867 1 95.12 33 GLU B O 1
ATOM 1627 N N . PHE B 1 34 ? 8.469 9.242 15.805 1 92.5 34 PHE B N 1
ATOM 1628 C CA . PHE B 1 34 ? 7.805 10.539 15.898 1 92.5 34 PHE B CA 1
ATOM 1629 C C . PHE B 1 34 ? 8.07 11.188 17.25 1 92.5 34 PHE B C 1
ATOM 1631 O O . PHE B 1 34 ? 7.789 10.602 18.297 1 92.5 34 PHE B O 1
ATOM 1638 N N . ASN B 1 35 ? 8.555 12.352 17.125 1 87 35 ASN B N 1
ATOM 1639 C CA . ASN B 1 35 ? 9.031 13.055 18.312 1 87 35 ASN B CA 1
ATOM 1640 C C . ASN B 1 35 ? 7.906 13.281 19.312 1 87 35 ASN B C 1
ATOM 1642 O O . ASN B 1 35 ? 8.102 13.117 20.531 1 87 35 ASN B O 1
ATOM 1646 N N . GLU B 1 36 ? 6.773 13.586 18.844 1 86.69 36 GLU B N 1
ATOM 1647 C CA . GLU B 1 36 ? 5.66 13.969 19.719 1 86.69 36 GLU B CA 1
ATOM 1648 C C . GLU B 1 36 ? 5.094 12.758 20.453 1 86.69 36 GLU B C 1
ATOM 1650 O O . GLU B 1 36 ? 4.863 12.812 21.656 1 86.69 36 GLU B O 1
ATOM 1655 N N . THR B 1 37 ? 4.871 11.594 19.766 1 92.19 37 THR B N 1
ATOM 1656 C CA . THR B 1 37 ? 4.168 10.445 20.328 1 92.19 37 THR B CA 1
ATOM 1657 C C . THR B 1 37 ? 5.152 9.352 20.734 1 92.19 37 THR B C 1
ATOM 1659 O O . THR B 1 37 ? 4.797 8.43 21.469 1 92.19 37 THR B O 1
ATOM 1662 N N . LYS B 1 38 ? 6.379 9.383 20.266 1 93.56 38 LYS B N 1
ATOM 1663 C CA . LYS B 1 38 ? 7.422 8.383 20.484 1 93.56 38 LYS B CA 1
ATOM 1664 C C . LYS B 1 38 ? 7.078 7.066 19.781 1 93.56 38 LYS B C 1
ATOM 1666 O O . LYS B 1 38 ? 7.762 6.059 19.984 1 93.56 38 LYS B O 1
ATOM 1671 N N . ASN B 1 39 ? 6.02 7.141 19 1 95.62 39 ASN B N 1
ATOM 1672 C CA . ASN B 1 39 ? 5.723 5.973 18.172 1 95.62 39 ASN B CA 1
ATOM 1673 C C . ASN B 1 39 ? 6.793 5.746 17.109 1 95.62 39 ASN B C 1
ATOM 1675 O O . ASN B 1 39 ? 7.371 6.703 16.594 1 95.62 39 ASN B O 1
ATOM 1679 N N . VAL B 1 40 ? 7.008 4.48 16.844 1 97 40 VAL B N 1
ATOM 1680 C CA . VAL B 1 40 ? 8.031 4.105 15.875 1 97 40 VAL B CA 1
ATOM 1681 C C . VAL B 1 40 ? 7.387 3.387 14.688 1 97 40 VAL B C 1
ATOM 1683 O O . VAL B 1 40 ? 6.613 2.441 14.875 1 97 40 VAL B O 1
ATOM 1686 N N . TYR B 1 41 ? 7.605 3.912 13.531 1 97.06 41 TYR B N 1
ATOM 1687 C CA . TYR B 1 41 ? 7.152 3.297 12.289 1 97.06 41 TYR B CA 1
ATOM 1688 C C . TYR B 1 41 ? 8.266 2.488 11.641 1 97.06 41 TYR B C 1
ATOM 1690 O O . TYR B 1 41 ? 9.414 2.941 11.57 1 97.06 41 TYR B O 1
ATOM 1698 N N . SER B 1 42 ? 7.984 1.296 11.195 1 96.88 42 SER B N 1
ATOM 1699 C CA . SER B 1 42 ? 8.914 0.491 10.406 1 96.88 42 SER B CA 1
ATOM 1700 C C . SER B 1 42 ? 8.641 0.637 8.914 1 96.88 42 SER B C 1
ATOM 1702 O O . SER B 1 42 ? 7.562 0.28 8.438 1 96.88 42 SER B O 1
ATOM 1704 N N . VAL B 1 43 ? 9.656 1.164 8.227 1 96.19 43 VAL B N 1
ATOM 1705 C CA . VAL B 1 43 ? 9.484 1.472 6.812 1 96.19 43 VAL B CA 1
ATOM 1706 C C . VAL B 1 43 ? 10.594 0.806 6.004 1 96.19 43 VAL B C 1
ATOM 1708 O O . VAL B 1 43 ? 11.773 0.932 6.336 1 96.19 43 VAL B O 1
ATOM 1711 N N . PRO B 1 44 ? 10.18 0.05 4.973 1 95.25 44 PRO B N 1
ATOM 1712 C CA . PRO B 1 44 ? 11.227 -0.483 4.094 1 95.25 44 PRO B CA 1
ATOM 1713 C C . PRO B 1 44 ? 12.148 0.604 3.543 1 95.25 44 PRO B C 1
ATOM 1715 O O . PRO B 1 44 ? 11.672 1.637 3.064 1 95.25 44 PRO B O 1
ATOM 1718 N N . ARG B 1 45 ? 13.469 0.352 3.596 1 92.88 45 ARG B N 1
ATOM 1719 C CA . ARG B 1 45 ? 14.469 1.315 3.152 1 92.88 45 ARG B CA 1
ATOM 1720 C C . ARG B 1 45 ? 14.234 1.724 1.701 1 92.88 45 ARG B C 1
ATOM 1722 O O . ARG B 1 45 ? 14.453 2.881 1.333 1 92.88 45 ARG B O 1
ATOM 1729 N N . VAL B 1 46 ? 13.727 0.829 0.909 1 92 46 VAL B N 1
ATOM 1730 C CA . VAL B 1 46 ? 13.555 1.072 -0.521 1 92 46 VAL B CA 1
ATOM 1731 C C . VAL B 1 46 ? 12.531 2.178 -0.742 1 92 46 VAL B C 1
ATOM 1733 O O . VAL B 1 46 ? 12.562 2.875 -1.758 1 92 46 VAL B O 1
ATOM 1736 N N . PHE B 1 47 ? 11.609 2.357 0.184 1 91.88 47 PHE B N 1
ATOM 1737 C CA . PHE B 1 47 ? 10.578 3.383 0.047 1 91.88 47 PHE B CA 1
ATOM 1738 C C . PHE B 1 47 ? 11.133 4.754 0.409 1 91.88 47 PHE B C 1
ATOM 1740 O O . PHE B 1 47 ? 10.531 5.781 0.081 1 91.88 47 PHE B O 1
ATOM 1747 N N . LEU B 1 48 ? 12.258 4.824 1.062 1 88.88 48 LEU B N 1
ATOM 1748 C CA . LEU B 1 48 ? 12.805 6.082 1.564 1 88.88 48 LEU B CA 1
ATOM 1749 C C . LEU B 1 48 ? 13.945 6.574 0.675 1 88.88 48 LEU B C 1
ATOM 1751 O O . LEU B 1 48 ? 14.562 7.598 0.962 1 88.88 48 LEU B O 1
ATOM 1755 N N . GLN B 1 49 ? 14.117 5.781 -0.339 1 83.56 49 GLN B N 1
ATOM 1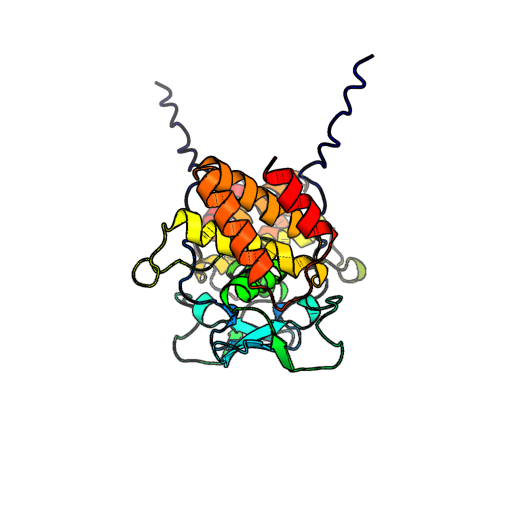756 C CA . GLN B 1 49 ? 15.188 6.184 -1.245 1 83.56 49 GLN B CA 1
ATOM 1757 C C . GLN B 1 49 ? 14.875 7.52 -1.913 1 83.56 49 GLN B C 1
ATOM 1759 O O . GLN B 1 49 ? 13.781 7.703 -2.461 1 83.56 49 GLN B O 1
ATOM 1764 N N . GLY B 1 50 ? 15.703 8.5 -1.797 1 75.31 50 GLY B N 1
ATOM 1765 C CA . GLY B 1 50 ? 15.539 9.789 -2.449 1 75.31 50 GLY B CA 1
ATOM 1766 C C . GLY B 1 50 ? 14.859 10.828 -1.571 1 75.31 50 GLY B C 1
ATOM 1767 O O . GLY B 1 50 ? 14.703 11.984 -1.971 1 75.31 50 GLY B O 1
ATOM 1768 N N . GLN B 1 51 ? 14.477 10.406 -0.436 1 76.69 51 GLN B N 1
ATOM 1769 C CA . GLN B 1 51 ? 13.867 11.359 0.482 1 76.69 51 GLN B CA 1
ATOM 1770 C C . GLN B 1 51 ? 14.922 12.242 1.134 1 76.69 51 GLN B C 1
ATOM 1772 O O . GLN B 1 51 ? 15.922 11.742 1.661 1 76.69 51 GLN B O 1
ATOM 1777 N N . SER B 1 52 ? 14.766 13.5 1.063 1 71.75 52 SER B N 1
ATOM 1778 C CA . SER B 1 52 ? 15.766 14.469 1.507 1 71.75 52 SER B CA 1
ATOM 1779 C C . SER B 1 52 ? 15.945 14.414 3.02 1 71.75 52 SER B C 1
ATOM 1781 O O . SER B 1 52 ? 17.016 14.781 3.531 1 71.75 52 SER B O 1
ATOM 1783 N N . TRP B 1 53 ? 14.969 13.961 3.723 1 72.56 53 TRP B N 1
ATOM 1784 C CA . TRP B 1 53 ? 15.031 14.008 5.18 1 72.56 53 TRP B CA 1
ATOM 1785 C C . TRP B 1 53 ? 15.609 12.719 5.746 1 72.56 53 TRP B C 1
ATOM 1787 O O . TRP B 1 53 ? 15.805 12.594 6.961 1 72.56 53 TRP B O 1
ATOM 1797 N N . VAL B 1 54 ? 15.789 11.75 4.918 1 73.12 54 VAL B N 1
ATOM 1798 C CA . VAL B 1 54 ? 16.328 10.461 5.332 1 73.12 54 VAL B CA 1
ATOM 1799 C C . VAL B 1 54 ? 17.734 10.297 4.766 1 73.12 54 VAL B C 1
ATOM 1801 O O . VAL B 1 54 ? 17.984 10.586 3.594 1 73.12 54 VAL B O 1
ATOM 1804 N N . SER B 1 55 ? 18.688 10.18 5.75 1 68.19 55 SER B N 1
ATOM 1805 C CA . SER B 1 55 ? 20.031 9.852 5.277 1 68.19 55 SER B CA 1
ATOM 1806 C C . SER B 1 55 ? 20.109 8.414 4.781 1 68.19 55 SER B C 1
ATOM 1808 O O . SER B 1 55 ? 19.359 7.555 5.234 1 68.19 55 SER B O 1
ATOM 1810 N N . ASP B 1 56 ? 20.906 8.156 3.766 1 65.88 56 ASP B N 1
ATOM 1811 C CA . ASP B 1 56 ? 21.047 6.855 3.121 1 65.88 56 ASP B CA 1
ATOM 1812 C C . ASP B 1 56 ? 21.641 5.824 4.078 1 65.88 56 ASP B C 1
ATOM 1814 O O . ASP B 1 56 ? 21.422 4.621 3.918 1 65.88 56 ASP B O 1
ATOM 1818 N N . ASP B 1 57 ? 22.172 6.199 5.082 1 70.69 57 ASP B N 1
ATOM 1819 C CA . ASP B 1 57 ? 22.953 5.203 5.809 1 70.69 57 ASP B CA 1
ATOM 1820 C C . ASP B 1 57 ? 22.359 4.949 7.195 1 70.69 57 ASP B C 1
ATOM 1822 O O . ASP B 1 57 ? 22.766 4.012 7.887 1 70.69 57 ASP B O 1
ATOM 1826 N N . GLY B 1 58 ? 21.359 5.672 7.492 1 82.19 58 GLY B N 1
ATOM 1827 C CA . GLY B 1 58 ? 20.844 5.492 8.844 1 82.19 58 GLY B CA 1
ATOM 1828 C C . GLY B 1 58 ? 19.672 4.543 8.922 1 82.19 58 GLY B C 1
ATOM 1829 O O . GLY B 1 58 ? 18.922 4.398 7.957 1 82.19 58 GLY B O 1
ATOM 1830 N N . ASP B 1 59 ? 19.641 3.785 10.125 1 88 59 ASP B N 1
ATOM 1831 C CA . ASP B 1 59 ? 18.562 2.824 10.32 1 88 59 ASP B CA 1
ATOM 1832 C C . ASP B 1 59 ? 17.469 3.398 11.227 1 88 59 ASP B C 1
ATOM 1834 O O . ASP B 1 59 ? 16.453 2.746 11.469 1 88 59 ASP B O 1
ATOM 1838 N N . SER B 1 60 ? 17.672 4.594 11.633 1 92.25 60 SER B N 1
ATOM 1839 C CA . SER B 1 60 ? 16.688 5.23 12.5 1 92.25 60 SER B CA 1
ATOM 1840 C C . SER B 1 60 ? 16.688 6.742 12.32 1 92.25 60 SER B C 1
ATOM 1842 O O . SER B 1 60 ? 17.75 7.363 12.234 1 92.25 60 SER B O 1
ATOM 1844 N N . TYR B 1 61 ? 15.523 7.27 12.227 1 90.25 61 TYR B N 1
ATOM 1845 C CA . TYR B 1 61 ? 15.359 8.711 12.062 1 90.25 61 TYR B CA 1
ATOM 1846 C C . TYR B 1 61 ? 14.234 9.242 12.938 1 90.25 61 TYR B C 1
ATOM 1848 O O . TYR B 1 61 ? 13.289 8.508 13.25 1 90.25 61 TYR B O 1
ATOM 1856 N N . THR B 1 62 ? 14.445 10.438 13.273 1 89.38 62 THR B N 1
ATOM 1857 C CA . THR B 1 62 ? 13.375 11.133 13.984 1 89.38 62 THR B CA 1
ATOM 1858 C C . THR B 1 62 ? 12.594 12.031 13.031 1 89.38 62 THR B C 1
ATOM 1860 O O . THR B 1 62 ? 13.172 12.875 12.352 1 89.38 62 THR B O 1
ATOM 1863 N N . CYS B 1 63 ? 11.312 11.758 13.008 1 85.31 63 CYS B N 1
ATOM 1864 C CA . CYS B 1 63 ? 10.461 12.586 12.164 1 85.31 63 CYS B CA 1
ATOM 1865 C C . CYS B 1 63 ? 10.086 13.891 12.867 1 85.31 63 CYS B C 1
ATOM 1867 O O . CYS B 1 63 ? 9.547 13.867 13.977 1 85.31 63 CYS B O 1
ATOM 1869 N N . PRO B 1 64 ? 10.359 14.938 12.172 1 83.31 64 PRO B N 1
ATOM 1870 C CA . PRO B 1 64 ? 10.078 16.219 12.812 1 83.31 64 PRO B CA 1
ATOM 1871 C C . PRO B 1 64 ? 8.609 16.625 12.719 1 83.31 64 PRO B C 1
ATOM 1873 O O . PRO B 1 64 ? 8.195 17.609 13.328 1 83.31 64 PRO B O 1
ATOM 1876 N N . TYR B 1 65 ? 7.84 15.852 12.039 1 87.62 65 TYR B N 1
ATOM 1877 C CA . TYR B 1 65 ? 6.434 16.203 11.852 1 87.62 65 TYR B CA 1
ATOM 1878 C C . TYR B 1 65 ? 5.547 15.414 12.812 1 87.62 65 TYR B C 1
ATOM 1880 O O . TYR B 1 65 ? 5.988 14.438 13.422 1 87.62 65 TYR B O 1
ATOM 1888 N N . SER B 1 66 ? 4.277 15.93 12.945 1 91.31 66 SER B N 1
ATOM 1889 C CA . SER B 1 66 ? 3.312 15.188 13.742 1 91.31 66 SER B CA 1
ATOM 1890 C C . SER B 1 66 ? 3.061 13.805 13.164 1 91.31 66 SER B C 1
ATOM 1892 O O . SER B 1 66 ? 3.275 13.578 11.969 1 91.31 66 SER B O 1
ATOM 1894 N N . GLU B 1 67 ? 2.604 12.883 14.008 1 94.5 67 GLU B N 1
ATOM 1895 C CA . GLU B 1 67 ? 2.307 11.523 13.57 1 94.5 67 GLU B CA 1
ATOM 1896 C C . GLU B 1 67 ? 1.207 11.516 12.508 1 94.5 67 GLU B C 1
ATOM 1898 O O . GLU B 1 67 ? 1.228 10.688 11.594 1 94.5 67 GLU B O 1
ATOM 1903 N N . GLU B 1 68 ? 0.222 12.461 12.617 1 94.69 68 GLU B N 1
ATOM 1904 C CA . GLU B 1 68 ? -0.848 12.555 11.625 1 94.69 68 GLU B CA 1
ATOM 1905 C C . GLU B 1 68 ? -0.292 12.867 10.242 1 94.69 68 GLU B C 1
ATOM 1907 O O . GLU B 1 68 ? -0.688 12.242 9.25 1 94.69 68 GLU B O 1
ATOM 1912 N N . VAL B 1 69 ? 0.579 13.789 10.203 1 93.25 69 VAL B N 1
ATOM 1913 C CA . VAL B 1 69 ? 1.224 14.156 8.953 1 93.25 69 VAL B CA 1
ATOM 1914 C C . VAL B 1 69 ? 2.131 13.016 8.484 1 93.25 69 VAL B C 1
ATOM 1916 O O . VAL B 1 69 ? 2.102 12.633 7.309 1 93.25 69 VAL B O 1
ATOM 1919 N N . GLY B 1 70 ? 2.883 12.484 9.422 1 93.38 70 GLY B N 1
ATOM 1920 C CA . GLY B 1 70 ? 3.783 11.383 9.117 1 93.38 70 GLY B CA 1
ATOM 1921 C C . GLY B 1 70 ? 3.072 10.172 8.539 1 93.38 70 GLY B C 1
ATOM 1922 O O . GLY B 1 70 ? 3.582 9.523 7.625 1 93.38 70 GLY B O 1
ATOM 1923 N N . HIS B 1 71 ? 1.893 9.867 9.078 1 96.56 71 HIS B N 1
ATOM 1924 C CA . HIS B 1 71 ? 1.114 8.75 8.547 1 96.56 71 HIS B CA 1
ATOM 1925 C C . HIS B 1 71 ? 0.766 8.969 7.082 1 96.56 71 HIS B C 1
ATOM 1927 O O . HIS B 1 71 ? 0.891 8.055 6.266 1 96.56 71 HIS B O 1
ATOM 1933 N N . VAL B 1 72 ? 0.34 10.117 6.777 1 96.5 72 VAL B N 1
ATOM 1934 C CA . VAL B 1 72 ? -0.051 10.414 5.402 1 96.5 72 VAL B CA 1
ATOM 1935 C C . VAL B 1 72 ? 1.141 10.211 4.473 1 96.5 72 VAL B C 1
ATOM 1937 O O . VAL B 1 72 ? 1.021 9.547 3.438 1 96.5 72 VAL B O 1
ATOM 1940 N N . LEU B 1 73 ? 2.26 10.742 4.852 1 93.44 73 LEU B N 1
ATOM 1941 C CA . LEU B 1 73 ? 3.467 10.672 4.035 1 93.44 73 LEU B CA 1
ATOM 1942 C C . LEU B 1 73 ? 3.936 9.227 3.879 1 93.44 73 LEU B C 1
ATOM 1944 O O . LEU B 1 73 ? 4.234 8.781 2.768 1 93.44 73 LEU B O 1
ATOM 1948 N N . ILE B 1 74 ? 3.961 8.477 4.934 1 94.44 74 ILE B N 1
ATOM 1949 C CA . ILE B 1 74 ? 4.457 7.105 4.922 1 94.44 74 ILE B CA 1
ATOM 1950 C C . ILE B 1 74 ? 3.463 6.199 4.199 1 94.44 74 ILE B C 1
ATOM 1952 O O . ILE B 1 74 ? 3.857 5.344 3.404 1 94.44 74 ILE B O 1
ATOM 1956 N N . HIS B 1 75 ? 2.176 6.391 4.492 1 96.56 75 HIS B N 1
ATOM 1957 C CA . HIS B 1 75 ? 1.148 5.633 3.787 1 96.56 75 HIS B CA 1
ATOM 1958 C C . HIS B 1 75 ? 1.26 5.82 2.277 1 96.56 75 HIS B C 1
ATOM 1960 O O . HIS B 1 75 ? 1.115 4.863 1.516 1 96.56 75 HIS B O 1
ATOM 1966 N N . PHE B 1 76 ? 1.556 7.004 1.896 1 94.81 76 PHE B N 1
ATOM 1967 C CA . PHE B 1 76 ? 1.712 7.293 0.475 1 94.81 76 PHE B CA 1
ATOM 1968 C C . PHE B 1 76 ? 2.9 6.531 -0.103 1 94.81 76 PHE B C 1
ATOM 1970 O O . PHE B 1 76 ? 2.846 6.055 -1.238 1 94.81 76 PHE B O 1
ATOM 1977 N N . LEU B 1 77 ? 3.936 6.477 0.613 1 93.25 77 LEU B N 1
ATOM 1978 C CA . LEU B 1 77 ? 5.109 5.75 0.142 1 93.25 77 LEU B CA 1
ATOM 1979 C C . LEU B 1 77 ? 4.773 4.285 -0.118 1 93.25 77 LEU B C 1
ATOM 1981 O O . LEU B 1 77 ? 5.285 3.688 -1.067 1 93.25 77 LEU B O 1
ATOM 1985 N N . PHE B 1 78 ? 3.885 3.74 0.701 1 94.25 78 PHE B N 1
ATOM 1986 C CA . PHE B 1 78 ? 3.531 2.33 0.586 1 94.25 78 PHE B CA 1
ATOM 1987 C C . PHE B 1 78 ? 2.537 2.109 -0.547 1 94.25 78 PHE B C 1
ATOM 1989 O O . PHE B 1 78 ? 2.629 1.121 -1.277 1 94.25 78 PHE B O 1
ATOM 1996 N N . THR B 1 79 ? 1.594 2.982 -0.68 1 94.38 79 THR B N 1
ATOM 1997 C CA . THR B 1 79 ? 0.4 2.645 -1.446 1 94.38 79 THR B CA 1
ATOM 1998 C C . THR B 1 79 ? 0.233 3.588 -2.633 1 94.38 79 THR B C 1
ATOM 2000 O O . THR B 1 79 ? -0.496 3.281 -3.58 1 94.38 79 THR B O 1
ATOM 2003 N N . GLY B 1 80 ? 0.804 4.766 -2.555 1 92.19 80 GLY B N 1
ATOM 2004 C CA . GLY B 1 80 ? 0.567 5.797 -3.553 1 92.19 80 GLY B CA 1
ATOM 2005 C C . GLY B 1 80 ? -0.738 6.543 -3.344 1 92.19 80 GLY B C 1
ATOM 2006 O O . GLY B 1 80 ? -1.158 7.32 -4.199 1 92.19 80 GLY B O 1
ATOM 2007 N N . GLU B 1 81 ? -1.364 6.32 -2.174 1 94.31 81 GLU B N 1
ATOM 2008 C CA . GLU B 1 81 ? -2.668 6.922 -1.915 1 94.31 81 GLU B CA 1
ATOM 2009 C C . GLU B 1 81 ? -2.602 7.906 -0.749 1 94.31 81 GLU B C 1
ATOM 2011 O O . GLU B 1 81 ? -1.718 7.805 0.104 1 94.31 81 GLU B O 1
ATOM 2016 N N . TYR B 1 82 ? -3.535 8.812 -0.772 1 95.5 82 TYR B N 1
ATOM 2017 C CA . TYR B 1 82 ? -3.732 9.734 0.338 1 95.5 82 TYR B CA 1
ATOM 2018 C C . TYR B 1 82 ? -4.668 9.141 1.384 1 95.5 82 TYR B C 1
ATOM 2020 O O . TYR B 1 82 ? -5.777 8.711 1.059 1 95.5 82 TYR B O 1
ATOM 2028 N N . GLN B 1 83 ? -4.176 9.078 2.6 1 96.75 83 GLN B N 1
ATOM 2029 C CA . GLN B 1 83 ? -5.02 8.594 3.686 1 96.75 83 GLN B CA 1
ATOM 2030 C C . GLN B 1 83 ? -4.668 9.273 5.004 1 96.75 83 GLN B C 1
ATOM 2032 O O . GLN B 1 83 ? -3.494 9.375 5.367 1 96.75 83 GLN B O 1
ATOM 2037 N N . ILE B 1 84 ? -5.621 9.805 5.695 1 97.62 84 ILE B N 1
ATOM 2038 C CA . ILE B 1 84 ? -5.422 10.312 7.047 1 97.62 84 ILE B CA 1
ATOM 2039 C C . ILE B 1 84 ? -5.957 9.305 8.062 1 97.62 84 ILE B C 1
ATOM 2041 O O . ILE B 1 84 ? -6.746 8.422 7.715 1 97.62 84 ILE B O 1
ATOM 2045 N N . LEU B 1 85 ? -5.5 9.422 9.289 1 97.06 85 LEU B N 1
ATOM 2046 C CA . LEU B 1 85 ? -6.035 8.602 10.375 1 97.06 85 LEU B CA 1
ATOM 2047 C C . LEU B 1 85 ? -7.441 9.055 10.75 1 97.06 85 LEU B C 1
ATOM 2049 O O . LEU B 1 85 ? -7.832 10.188 10.461 1 97.06 85 LEU B O 1
ATOM 2053 N N . GLU B 1 86 ? -8.156 8.117 11.273 1 96.44 86 GLU B N 1
ATOM 2054 C CA . GLU B 1 86 ? -9.484 8.469 11.781 1 96.44 86 GLU B CA 1
ATOM 2055 C C . GLU B 1 86 ? -9.398 9.609 12.797 1 96.44 86 GLU B C 1
ATOM 2057 O O . GLU B 1 86 ? -8.531 9.609 13.664 1 96.44 86 GLU B O 1
ATOM 2062 N N . ILE B 1 87 ? -10.227 10.523 12.617 1 94.94 87 ILE B N 1
ATOM 2063 C CA . ILE B 1 87 ? -10.266 11.648 13.547 1 94.94 87 ILE B CA 1
ATOM 2064 C C . ILE B 1 87 ? -11.203 11.32 14.703 1 94.94 87 ILE B C 1
ATOM 2066 O O . ILE B 1 87 ? -12.383 11.023 14.5 1 94.94 87 ILE B O 1
ATOM 2070 N N . ASP B 1 88 ? -10.641 11.297 15.812 1 92.75 88 ASP B N 1
ATOM 2071 C CA . ASP B 1 88 ? -11.445 11.109 17.016 1 92.75 88 ASP B CA 1
ATOM 2072 C C . ASP B 1 88 ? -12.164 12.398 17.406 1 92.75 88 ASP B C 1
ATOM 2074 O O . ASP B 1 88 ? -11.57 13.297 18.016 1 92.75 88 ASP B O 1
ATOM 2078 N N . GLU B 1 89 ? -13.359 12.461 17.188 1 92.38 89 GLU B N 1
ATOM 2079 C CA . GLU B 1 89 ? -14.141 13.68 17.375 1 92.38 89 GLU B CA 1
ATOM 2080 C C . GLU B 1 89 ? -14.227 14.055 18.844 1 92.38 89 GLU B C 1
ATOM 2082 O O . GLU B 1 89 ? -14.5 15.203 19.188 1 92.38 89 GLU B O 1
ATOM 2087 N N . THR B 1 90 ? -14.07 13.062 19.641 1 93 90 THR B N 1
ATOM 2088 C CA . THR B 1 90 ? -14.125 13.344 21.062 1 93 90 THR B CA 1
ATOM 2089 C C . THR B 1 90 ? -12.859 14.078 21.516 1 93 90 THR B C 1
ATOM 2091 O O . THR B 1 90 ? -12.82 14.641 22.609 1 93 90 THR B O 1
ATOM 2094 N N . ARG B 1 91 ? -11.883 14.172 20.625 1 90.69 91 ARG B N 1
ATOM 2095 C CA . ARG B 1 91 ? -10.602 14.75 21.031 1 90.69 91 ARG B CA 1
ATOM 2096 C C . ARG B 1 91 ? -10.367 16.094 20.344 1 90.69 91 ARG B C 1
ATOM 2098 O O . ARG B 1 91 ? -9.266 16.641 20.406 1 90.69 91 ARG B O 1
ATOM 2105 N N . ILE B 1 92 ? -11.312 16.531 19.641 1 91.31 92 ILE B N 1
ATOM 2106 C CA . ILE B 1 92 ? -11.133 17.797 18.953 1 91.31 92 ILE B CA 1
ATOM 2107 C C . ILE B 1 92 ? -12.266 18.75 19.312 1 91.31 92 ILE B C 1
ATOM 2109 O O . ILE B 1 92 ? -13.359 18.312 19.688 1 91.31 92 ILE B O 1
ATOM 2113 N N . THR B 1 93 ? -12.016 20.016 19.156 1 90.75 93 THR B N 1
ATOM 2114 C CA . THR B 1 93 ? -13 21.047 19.453 1 90.75 93 THR B CA 1
ATOM 2115 C C . THR B 1 93 ? -13.578 21.641 18.172 1 90.75 93 THR B C 1
ATOM 2117 O O . THR B 1 93 ? -14.672 22.219 18.172 1 90.75 93 THR B O 1
ATOM 2120 N N . GLU B 1 94 ? -12.883 21.422 17.078 1 92.5 94 GLU B N 1
ATOM 2121 C CA . GLU B 1 94 ? -13.344 21.953 15.805 1 92.5 94 GLU B CA 1
ATOM 2122 C C . GLU B 1 94 ? -14.188 20.906 15.062 1 92.5 94 GLU B C 1
ATOM 2124 O O . GLU B 1 94 ? -14.289 19.766 15.492 1 92.5 94 GLU B O 1
ATOM 2129 N N . ASP B 1 95 ? -14.836 21.375 14.039 1 94.31 95 ASP B N 1
ATOM 2130 C CA . ASP B 1 95 ? -15.562 20.484 13.148 1 94.31 95 ASP B CA 1
ATOM 2131 C C . ASP B 1 95 ? -14.633 19.438 12.531 1 94.31 95 ASP B C 1
ATOM 2133 O O . ASP B 1 95 ? -13.5 19.75 12.172 1 94.31 95 ASP B O 1
ATOM 2137 N N . LYS B 1 96 ? -15.195 18.297 12.375 1 95.62 96 LYS B N 1
ATOM 2138 C CA . LYS B 1 96 ? -14.406 17.188 11.844 1 95.62 96 LYS B CA 1
ATOM 2139 C C . LYS B 1 96 ? -13.812 17.531 10.484 1 95.62 96 LYS B C 1
ATOM 2141 O O . LYS B 1 96 ? -12.641 17.25 10.219 1 95.62 96 LYS B O 1
ATOM 2146 N N . ILE B 1 97 ? -14.656 18.109 9.617 1 96.25 97 ILE B N 1
ATOM 2147 C CA . ILE B 1 97 ? -14.203 18.422 8.266 1 96.25 97 ILE B CA 1
ATOM 2148 C C . ILE B 1 97 ? -13.078 19.453 8.32 1 96.25 97 ILE B C 1
ATOM 2150 O O . ILE B 1 97 ? -12.133 19.391 7.527 1 96.25 97 ILE B O 1
ATOM 2154 N N . LEU B 1 98 ? -13.102 20.391 9.211 1 96.38 98 LEU B N 1
ATOM 2155 C CA . LEU B 1 98 ? -12.047 21.391 9.383 1 96.38 98 LEU B CA 1
ATOM 2156 C C . LEU B 1 98 ? -10.758 20.734 9.875 1 96.38 98 LEU B C 1
ATOM 2158 O O . LEU B 1 98 ? -9.664 21.094 9.438 1 96.38 98 LEU B O 1
ATOM 2162 N N . ALA B 1 99 ? -10.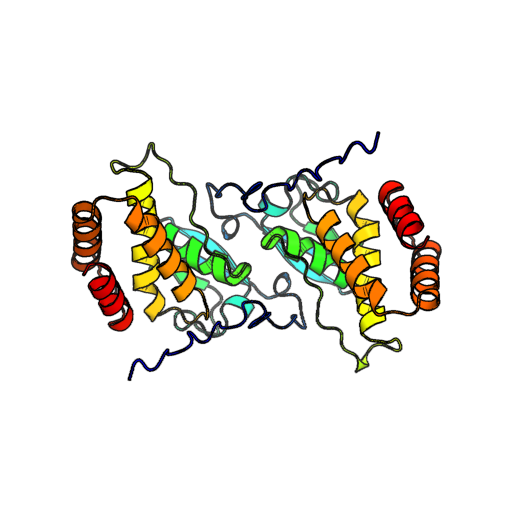953 19.828 10.781 1 96.44 99 ALA B N 1
ATOM 2163 C CA . ALA B 1 99 ? -9.789 19.094 11.273 1 96.44 99 ALA B CA 1
ATOM 2164 C C . ALA B 1 99 ? -9.102 18.328 10.141 1 96.44 99 ALA B C 1
ATOM 2166 O O . ALA B 1 99 ? -7.875 18.266 10.086 1 96.44 99 ALA B O 1
ATOM 2167 N N . GLU B 1 100 ? -9.922 17.719 9.25 1 97.12 100 GLU B N 1
ATOM 2168 C CA . GLU B 1 100 ? -9.367 17.016 8.094 1 97.12 100 GLU B CA 1
ATOM 2169 C C . GLU B 1 100 ? -8.609 17.969 7.18 1 97.12 100 GLU B C 1
ATOM 2171 O O . GLU B 1 100 ? -7.539 17.641 6.672 1 97.12 100 GLU B O 1
ATOM 2176 N N . LEU B 1 101 ? -9.188 19.141 7 1 96.94 101 LEU B N 1
ATOM 2177 C CA . LEU B 1 101 ? -8.523 20.141 6.184 1 96.94 101 LEU B CA 1
ATOM 2178 C C . LEU B 1 101 ? -7.195 20.562 6.812 1 96.94 101 LEU B C 1
ATOM 2180 O O . LEU B 1 101 ? -6.207 20.766 6.109 1 96.94 101 LEU B O 1
ATOM 2184 N N . ARG B 1 102 ? -7.129 20.703 8.078 1 95.5 102 ARG B N 1
ATOM 2185 C CA . ARG B 1 102 ? -5.906 21.078 8.781 1 95.5 102 ARG B CA 1
ATOM 2186 C C . ARG B 1 102 ? -4.789 20.078 8.5 1 95.5 102 ARG B C 1
ATOM 2188 O O . ARG B 1 102 ? -3.654 20.469 8.211 1 95.5 102 ARG B O 1
ATOM 2195 N N . VAL B 1 103 ? -5.125 18.828 8.578 1 95.88 103 VAL B N 1
ATOM 2196 C CA . VAL B 1 103 ? -4.125 17.797 8.312 1 95.88 103 VAL B CA 1
ATOM 2197 C C . VAL B 1 103 ? -3.617 17.938 6.879 1 95.88 103 VAL B C 1
ATOM 2199 O O . VAL B 1 103 ? -2.408 17.922 6.637 1 95.88 103 VAL B O 1
ATOM 2202 N N . ALA B 1 104 ? -4.535 18.094 5.906 1 96.25 104 ALA B N 1
ATOM 2203 C CA . ALA B 1 104 ? -4.156 18.203 4.5 1 96.25 104 ALA B CA 1
ATOM 2204 C C . ALA B 1 104 ? -3.244 19.406 4.273 1 96.25 104 ALA B C 1
ATOM 2206 O O . ALA B 1 104 ? -2.244 19.312 3.557 1 96.25 104 ALA B O 1
ATOM 2207 N N . VAL B 1 105 ? -3.555 20.516 4.898 1 94.12 105 VAL B N 1
ATOM 2208 C CA . VAL B 1 105 ? -2.76 21.734 4.77 1 94.12 105 VAL B CA 1
ATOM 2209 C C . VAL B 1 105 ? -1.37 21.5 5.363 1 94.12 105 VAL B C 1
ATOM 2211 O O . VAL B 1 105 ? -0.363 21.875 4.754 1 94.12 105 VAL B O 1
ATOM 2214 N N . ARG B 1 106 ? -1.337 20.891 6.469 1 92.06 106 ARG B N 1
ATOM 2215 C CA . ARG B 1 106 ? -0.051 20.609 7.098 1 92.06 106 ARG B CA 1
ATOM 2216 C C . ARG B 1 106 ? 0.794 19.688 6.227 1 92.06 106 ARG B C 1
ATOM 2218 O O . ARG B 1 106 ? 2.004 19.891 6.094 1 92.06 106 ARG B O 1
ATOM 2225 N N . VAL B 1 107 ? 0.151 18.688 5.68 1 93.44 107 VAL B N 1
ATOM 2226 C CA . VAL B 1 107 ? 0.864 17.797 4.777 1 93.44 107 VAL B CA 1
ATOM 2227 C C . VAL B 1 107 ? 1.429 18.578 3.6 1 93.44 107 VAL B C 1
ATOM 2229 O O . VAL B 1 107 ? 2.609 18.453 3.268 1 93.44 107 VAL B O 1
ATOM 2232 N N . LEU B 1 108 ? 0.605 19.422 3.023 1 92.5 108 LEU B N 1
ATOM 2233 C CA . LEU B 1 108 ? 1.048 20.203 1.878 1 92.5 108 LEU B CA 1
ATOM 2234 C C . LEU B 1 108 ? 2.264 21.047 2.24 1 92.5 108 LEU B C 1
ATOM 2236 O O . LEU B 1 108 ? 3.221 21.125 1.469 1 92.5 108 LEU B O 1
ATOM 2240 N N . LEU B 1 109 ? 2.273 21.594 3.34 1 88.88 109 LEU B N 1
ATOM 2241 C CA . LEU B 1 109 ? 3.301 22.547 3.752 1 88.88 109 LEU B CA 1
ATOM 2242 C C . LEU B 1 109 ? 4.625 21.828 4.008 1 88.88 109 LEU B C 1
ATOM 2244 O O . LEU B 1 109 ? 5.691 22.438 3.902 1 88.88 109 LEU B O 1
ATOM 2248 N N . VAL B 1 110 ? 4.582 20.594 4.27 1 86.25 110 VAL B N 1
ATOM 2249 C CA . VAL B 1 110 ? 5.828 19.891 4.582 1 86.25 110 VAL B CA 1
ATOM 2250 C C . VAL B 1 110 ? 6.371 19.203 3.33 1 86.25 110 VAL B C 1
ATOM 2252 O O . VAL B 1 110 ? 7.504 18.719 3.32 1 86.25 110 VAL B O 1
ATOM 2255 N N . LEU B 1 111 ? 5.633 19.109 2.258 1 87.44 111 LEU B N 1
ATOM 2256 C CA . LEU B 1 111 ? 6.016 18.391 1.042 1 87.44 111 LEU B CA 1
ATOM 2257 C C . LEU B 1 111 ? 7.273 19 0.429 1 87.44 111 LEU B C 1
ATOM 2259 O O . LEU B 1 111 ? 7.949 18.359 -0.377 1 87.44 111 LEU B O 1
ATOM 2263 N N . GLY B 1 112 ? 7.551 20.219 0.733 1 76.62 112 GLY B N 1
ATOM 2264 C CA . GLY B 1 112 ? 8.789 20.797 0.234 1 76.62 112 GLY B CA 1
ATOM 2265 C C . GLY B 1 112 ? 10 19.906 0.492 1 76.62 112 GLY B C 1
ATOM 2266 O O . GLY B 1 112 ? 10.914 19.844 -0.332 1 76.62 112 GLY B O 1
ATOM 2267 N N . ASP B 1 113 ? 10.031 19.156 1.479 1 72.19 113 ASP B N 1
ATOM 2268 C CA . ASP B 1 113 ? 11.141 18.297 1.883 1 72.19 113 ASP B CA 1
ATOM 2269 C C . ASP B 1 113 ? 10.93 16.875 1.395 1 72.19 113 ASP B C 1
ATOM 2271 O O . ASP B 1 113 ? 11.82 16.031 1.52 1 72.19 113 ASP B O 1
ATOM 2275 N N . TRP B 1 114 ? 9.719 16.609 0.921 1 74 114 TRP B N 1
ATOM 2276 C CA . TRP B 1 114 ? 9.359 15.242 0.526 1 74 114 TRP B CA 1
ATOM 2277 C C . TRP B 1 114 ? 9.281 15.117 -0.992 1 74 114 TRP B C 1
ATOM 2279 O O . TRP B 1 114 ? 8.648 15.945 -1.657 1 74 114 TRP B O 1
ATOM 2289 N N . LYS B 1 115 ? 10.266 14.383 -1.449 1 66.62 115 LYS B N 1
ATOM 2290 C CA . LYS B 1 115 ? 10.336 14.18 -2.893 1 66.62 115 LYS B CA 1
ATOM 2291 C C . LYS B 1 115 ? 9.539 12.953 -3.318 1 66.62 115 LYS B C 1
ATOM 2293 O O . LYS B 1 115 ? 10.031 11.828 -3.246 1 66.62 115 LYS B O 1
ATOM 2298 N N . SER B 1 116 ? 8.25 13.016 -3.344 1 68.88 116 SER B N 1
ATOM 2299 C CA . SER B 1 116 ? 7.461 11.93 -3.916 1 68.88 116 SER B CA 1
ATOM 2300 C C . SER B 1 116 ? 6.516 12.445 -4.992 1 68.88 116 SER B C 1
ATOM 2302 O O . SER B 1 116 ? 5.766 13.398 -4.77 1 68.88 116 SER B O 1
ATOM 2304 N N . GLN B 1 117 ? 6.707 11.844 -5.969 1 74.81 117 GLN B N 1
ATOM 2305 C CA . GLN B 1 117 ? 5.859 12.219 -7.094 1 74.81 117 GLN B CA 1
ATOM 2306 C C . GLN B 1 117 ? 4.391 11.906 -6.805 1 74.81 117 GLN B C 1
ATOM 2308 O O . GLN B 1 117 ? 4.07 10.82 -6.309 1 74.81 117 GLN B O 1
ATOM 2313 N N . GLY B 1 118 ? 3.568 12.836 -6.953 1 87.44 118 GLY B N 1
ATOM 2314 C CA . GLY B 1 118 ? 2.141 12.562 -6.977 1 87.44 118 GLY B CA 1
ATOM 2315 C C . GLY B 1 118 ? 1.434 12.969 -5.699 1 87.44 118 GLY B C 1
ATOM 2316 O O . GLY B 1 118 ? 0.227 13.219 -5.703 1 87.44 118 GLY B O 1
ATOM 2317 N N . ILE B 1 119 ? 2.154 13.016 -4.566 1 91.06 119 ILE B N 1
ATOM 2318 C CA . ILE B 1 119 ? 1.473 13.273 -3.305 1 91.06 119 ILE B CA 1
ATOM 2319 C C . ILE B 1 119 ? 0.951 14.711 -3.283 1 91.06 119 ILE B C 1
ATOM 2321 O O . ILE B 1 119 ? -0.123 14.977 -2.738 1 91.06 119 ILE B O 1
ATOM 2325 N N . GLN B 1 120 ? 1.692 15.602 -3.922 1 91.5 120 GLN B N 1
ATOM 2326 C CA . GLN B 1 120 ? 1.272 17 -3.951 1 91.5 120 GLN B CA 1
ATOM 2327 C C . GLN B 1 120 ? -0.091 17.156 -4.621 1 91.5 120 GLN B C 1
ATOM 2329 O O . GLN B 1 120 ? -0.972 17.844 -4.098 1 91.5 120 GLN B O 1
ATOM 2334 N N . GLU B 1 121 ? -0.278 16.484 -5.719 1 91.94 121 GLU B N 1
ATOM 2335 C CA . GLU B 1 121 ? -1.545 16.547 -6.441 1 91.94 121 GLU B CA 1
ATOM 2336 C C . GLU B 1 121 ? -2.689 15.984 -5.602 1 91.94 121 GLU B C 1
ATOM 2338 O O . GLU B 1 121 ? -3.791 16.547 -5.598 1 91.94 121 GLU B O 1
ATOM 2343 N N . LEU B 1 122 ? -2.393 14.914 -4.961 1 94.56 122 LEU B N 1
ATOM 2344 C CA . LEU B 1 122 ? -3.414 14.273 -4.145 1 94.56 122 LEU B CA 1
ATOM 2345 C C . LEU B 1 122 ? -3.818 15.164 -2.977 1 94.56 122 LEU B C 1
ATOM 2347 O O . LEU B 1 122 ? -5.008 15.312 -2.688 1 94.56 122 LEU B O 1
ATOM 2351 N N . VAL B 1 123 ? -2.852 15.719 -2.344 1 95.25 123 VAL B N 1
ATOM 2352 C CA . VAL B 1 123 ? -3.111 16.562 -1.186 1 95.25 123 VAL B CA 1
ATOM 2353 C C . VAL B 1 123 ? -3.854 17.828 -1.625 1 95.25 123 VAL B C 1
ATOM 2355 O O . VAL B 1 123 ? -4.812 18.25 -0.972 1 95.25 123 VAL B O 1
ATOM 2358 N N . GLN B 1 124 ? -3.445 18.406 -2.725 1 93.94 124 GLN B N 1
ATOM 2359 C CA . GLN B 1 124 ? -4.109 19.594 -3.25 1 93.94 124 GLN B CA 1
ATOM 2360 C C . GLN B 1 124 ? -5.559 19.297 -3.617 1 93.94 124 GLN B C 1
ATOM 2362 O O . GLN B 1 124 ? -6.449 20.109 -3.338 1 93.94 124 GLN B O 1
ATOM 2367 N N . ALA B 1 125 ? -5.762 18.172 -4.238 1 95.19 125 ALA B N 1
ATOM 2368 C CA . ALA B 1 125 ? -7.125 17.766 -4.566 1 95.19 125 ALA B CA 1
ATOM 2369 C C . ALA B 1 125 ? -7.969 17.609 -3.305 1 95.19 125 ALA B C 1
ATOM 2371 O O . ALA B 1 125 ? -9.148 17.984 -3.289 1 95.19 125 ALA B O 1
ATOM 2372 N N . GLU B 1 126 ? -7.355 17.078 -2.27 1 96.56 126 GLU B N 1
ATOM 2373 C CA . GLU B 1 126 ? -8.055 16.922 -0.999 1 96.56 126 GLU B CA 1
ATOM 2374 C C . GLU B 1 126 ? -8.422 18.266 -0.397 1 96.56 126 GLU B C 1
ATOM 2376 O O . GLU B 1 126 ? -9.555 18.453 0.062 1 96.56 126 GLU B O 1
ATOM 2381 N N . ILE B 1 127 ? -7.484 19.141 -0.436 1 96.19 127 ILE B N 1
ATOM 2382 C CA . ILE B 1 127 ? -7.73 20.484 0.086 1 96.19 127 ILE B CA 1
ATOM 2383 C C . ILE B 1 127 ? -8.859 21.141 -0.706 1 96.19 127 ILE B C 1
ATOM 2385 O O . ILE B 1 127 ? -9.758 21.766 -0.125 1 96.19 127 ILE B O 1
ATOM 2389 N N . HIS B 1 128 ? -8.828 20.984 -2.031 1 95.06 128 HIS B N 1
ATOM 2390 C CA . HIS B 1 128 ? -9.875 21.531 -2.889 1 95.06 128 HIS B CA 1
ATOM 2391 C C . HIS B 1 128 ? -11.242 20.969 -2.531 1 95.06 128 HIS B C 1
ATOM 2393 O O . HIS B 1 128 ? -12.211 21.703 -2.404 1 95.06 128 HIS B O 1
ATOM 2399 N N . SER B 1 129 ? -11.281 19.75 -2.4 1 95.81 129 SER B N 1
ATOM 2400 C CA . SER B 1 129 ? -12.531 19.047 -2.104 1 95.81 129 SER B CA 1
ATOM 2401 C C . SER B 1 129 ? -13.094 19.469 -0.749 1 95.81 129 SER B C 1
ATOM 2403 O O . SER B 1 129 ? -14.266 19.828 -0.64 1 95.81 129 SER B O 1
ATOM 2405 N N . LEU B 1 130 ? -12.266 19.422 0.258 1 95.94 130 LEU B N 1
ATOM 2406 C CA . LEU B 1 130 ? -12.695 19.797 1.603 1 95.94 130 LEU B CA 1
ATOM 2407 C C . LEU B 1 130 ? -13.07 21.266 1.665 1 95.94 130 LEU B C 1
ATOM 2409 O O . LEU B 1 130 ? -14.047 21.641 2.322 1 95.94 130 LEU B O 1
ATOM 2413 N N . GLY B 1 131 ? -12.281 22.062 1.039 1 94.31 131 GLY B N 1
ATOM 2414 C CA . GLY B 1 131 ? -12.508 23.5 1.045 1 94.31 131 GLY B CA 1
ATOM 2415 C C . GLY B 1 131 ? -13.875 23.891 0.535 1 94.31 131 GLY B C 1
ATOM 2416 O O . GLY B 1 131 ? -14.445 24.891 0.966 1 94.31 131 GLY B O 1
ATOM 2417 N N . LYS B 1 132 ? -14.461 23.125 -0.351 1 93 132 LYS B N 1
ATOM 2418 C CA . LYS B 1 132 ? -15.766 23.406 -0.936 1 93 132 LYS B CA 1
ATOM 2419 C C . LYS B 1 132 ? -16.875 23.266 0.109 1 93 132 LYS B C 1
ATOM 2421 O O . LYS B 1 132 ? -17.922 23.906 -0.007 1 93 132 LYS B O 1
ATOM 2426 N N . SER B 1 133 ? -16.594 22.516 1.098 1 93.88 133 SER B N 1
ATOM 2427 C CA . SER B 1 133 ? -17.625 22.203 2.09 1 93.88 133 SER B CA 1
ATOM 2428 C C . SER B 1 133 ? -17.438 23.047 3.348 1 93.88 133 SER B C 1
ATOM 2430 O O . SER B 1 133 ? -18.156 22.859 4.336 1 93.88 133 SER B O 1
ATOM 2432 N N . ILE B 1 134 ? -16.484 23.906 3.346 1 95.5 134 ILE B N 1
ATOM 2433 C CA . ILE B 1 134 ? -16.156 24.703 4.52 1 95.5 134 ILE B CA 1
ATOM 2434 C C . ILE B 1 134 ? -16.328 26.188 4.195 1 95.5 134 ILE B C 1
ATOM 2436 O O . ILE B 1 134 ? -16 26.625 3.094 1 95.5 134 ILE B O 1
ATOM 2440 N N . HIS B 1 135 ? -16.906 26.969 5.199 1 94.44 135 HIS B N 1
ATOM 2441 C CA . HIS B 1 135 ? -16.984 28.422 5.008 1 94.44 135 HIS B CA 1
ATOM 2442 C C . HIS B 1 135 ? -15.609 29.016 4.762 1 94.44 135 HIS B C 1
ATOM 2444 O O . HIS B 1 135 ? -14.641 28.656 5.441 1 94.44 135 HIS B O 1
ATOM 2450 N N . ILE B 1 136 ? -15.57 29.844 3.775 1 93.12 136 ILE B N 1
ATOM 2451 C CA . ILE B 1 136 ? -14.305 30.391 3.303 1 93.12 136 ILE B CA 1
ATOM 2452 C C . ILE B 1 136 ? -13.57 31.062 4.457 1 93.12 136 ILE B C 1
ATOM 2454 O O . ILE B 1 136 ? -12.344 30.984 4.555 1 93.12 136 ILE B O 1
ATOM 2458 N N . PHE B 1 137 ? -14.242 31.703 5.367 1 94 137 PHE B N 1
ATOM 2459 C CA . PHE B 1 137 ? -13.609 32.406 6.484 1 94 137 PHE B CA 1
ATOM 2460 C C . PHE B 1 137 ? -12.891 31.406 7.395 1 94 137 PHE B C 1
ATOM 2462 O O . PHE B 1 137 ? -11.844 31.719 7.957 1 94 137 PHE B O 1
ATOM 2469 N N . ASP B 1 138 ? -13.531 30.25 7.547 1 95 138 ASP B N 1
ATOM 2470 C CA . ASP B 1 138 ? -12.898 29.219 8.352 1 95 138 ASP B CA 1
ATOM 2471 C C . ASP B 1 138 ? -11.633 28.688 7.676 1 95 138 ASP B C 1
ATOM 2473 O O . ASP B 1 138 ? -10.648 28.375 8.344 1 95 138 ASP B O 1
ATOM 2477 N N . VAL B 1 139 ? -11.672 28.547 6.371 1 94.5 139 VAL B N 1
ATOM 2478 C CA . VAL B 1 139 ? -10.508 28.094 5.613 1 94.5 139 VAL B CA 1
ATOM 2479 C C . VAL B 1 139 ? -9.359 29.094 5.77 1 94.5 139 VAL B C 1
ATOM 2481 O O . VAL B 1 139 ? -8.227 28.703 6.055 1 94.5 139 VAL B O 1
ATOM 2484 N N . VAL B 1 140 ? -9.648 30.359 5.59 1 93.25 140 VAL B N 1
ATOM 2485 C CA . VAL B 1 140 ? -8.641 31.422 5.688 1 93.25 140 VAL B CA 1
ATOM 2486 C C . VAL B 1 140 ? -8.047 31.438 7.094 1 93.25 140 VAL B C 1
ATOM 2488 O O . VAL B 1 140 ? -6.824 31.531 7.254 1 93.25 140 VAL B O 1
ATOM 2491 N N . ARG B 1 141 ? -8.875 31.375 8.07 1 93.69 141 ARG B N 1
ATOM 2492 C CA . ARG B 1 141 ? -8.414 31.359 9.453 1 93.69 141 ARG B CA 1
ATOM 2493 C C . ARG B 1 141 ? -7.473 30.188 9.703 1 93.69 141 ARG B C 1
ATOM 2495 O O . ARG B 1 141 ? -6.426 30.359 10.328 1 93.69 141 ARG B O 1
ATOM 2502 N N . LEU B 1 142 ? -7.883 29.047 9.258 1 93.38 142 LEU B N 1
ATOM 2503 C CA . LEU B 1 142 ? -7.07 27.844 9.438 1 93.38 142 LEU B CA 1
ATOM 2504 C C . LEU B 1 142 ? -5.699 28.016 8.797 1 93.38 142 LEU B C 1
ATOM 2506 O O . LEU B 1 142 ? -4.676 27.734 9.422 1 93.38 142 LEU B O 1
ATOM 2510 N N . VAL B 1 143 ? -5.652 28.469 7.547 1 90.75 143 VAL B N 1
ATOM 2511 C CA . VAL B 1 143 ? -4.395 28.641 6.832 1 90.75 143 VAL B CA 1
ATOM 2512 C C . VAL B 1 143 ? -3.52 29.656 7.555 1 90.75 143 VAL B C 1
ATOM 2514 O O . VAL B 1 143 ? -2.312 29.453 7.707 1 90.75 143 VAL B O 1
ATOM 2517 N N . ASP B 1 144 ? -4.125 30.734 7.992 1 89.25 144 ASP B N 1
ATOM 2518 C CA . ASP B 1 144 ? -3.408 31.766 8.742 1 89.25 144 ASP B CA 1
ATOM 2519 C C . ASP B 1 144 ? -2.805 31.188 10.023 1 89.25 144 ASP B C 1
ATOM 2521 O O . ASP B 1 144 ? -1.659 31.484 10.359 1 89.25 144 ASP B O 1
ATOM 2525 N N . GLU B 1 145 ? -3.551 30.406 10.711 1 89.69 145 GLU B N 1
ATOM 2526 C CA . GLU B 1 145 ? -3.072 29.75 11.93 1 89.69 145 GLU B CA 1
ATOM 2527 C C . GLU B 1 145 ? -1.854 28.875 11.641 1 89.69 145 GLU B C 1
ATOM 2529 O O . GLU B 1 145 ? -0.898 28.859 12.422 1 89.69 145 GLU B O 1
ATOM 2534 N N . GLU B 1 146 ? -1.896 28.141 10.562 1 88.56 146 GLU B N 1
ATOM 2535 C CA . GLU B 1 146 ? -0.791 27.266 10.211 1 88.56 146 GLU B CA 1
ATOM 2536 C C . GLU B 1 146 ? 0.449 28.062 9.812 1 88.56 146 GLU B C 1
ATOM 2538 O O . GLU B 1 146 ? 1.576 27.641 10.086 1 88.56 146 GLU B O 1
ATOM 2543 N N . PHE B 1 147 ? 0.281 29.172 9.234 1 83.06 147 PHE B N 1
ATOM 2544 C CA . PHE B 1 147 ? 1.399 30.031 8.852 1 83.06 147 PHE B CA 1
ATOM 2545 C C . PHE B 1 147 ? 2.041 30.672 10.07 1 83.06 147 PHE B C 1
ATOM 2547 O O . PHE B 1 147 ? 3.264 30.812 10.141 1 83.06 147 PHE B O 1
ATOM 2554 N N . ARG B 1 148 ? 1.302 31.016 11.062 1 83.06 148 ARG B N 1
ATOM 2555 C CA . ARG B 1 148 ? 1.805 31.672 12.258 1 83.06 148 ARG B CA 1
ATOM 2556 C C . ARG B 1 148 ? 2.506 30.688 13.188 1 83.06 148 ARG B C 1
ATOM 2558 O O . ARG B 1 148 ? 3.488 31.031 13.844 1 83.06 148 ARG B O 1
ATOM 2565 N N . GLY B 1 149 ? 1.839 29.594 13.336 1 69.5 149 GLY B N 1
ATOM 2566 C CA . GLY B 1 149 ? 2.363 28.609 14.273 1 69.5 149 GLY B CA 1
ATOM 2567 C C . GLY B 1 149 ? 3.564 27.844 13.734 1 69.5 149 GLY B C 1
ATOM 2568 O O . GLY B 1 149 ? 4.129 27 14.43 1 69.5 149 GLY B O 1
ATOM 2569 N N . ARG B 1 150 ? 4.074 28.062 12.586 1 61.06 150 ARG B N 1
ATOM 2570 C CA . ARG B 1 150 ? 4.887 27.062 11.898 1 61.06 150 ARG B CA 1
ATOM 2571 C C . ARG B 1 150 ? 6.371 27.266 12.195 1 61.06 150 ARG B C 1
ATOM 2573 O O . ARG B 1 150 ? 6.879 28.391 12.109 1 61.06 150 ARG B O 1
ATOM 2580 N N . THR B 1 151 ? 6.789 26.406 13.008 1 54.97 151 THR B N 1
ATOM 2581 C CA . THR B 1 151 ? 8.203 26.297 13.344 1 54.97 151 THR B CA 1
ATOM 2582 C C . THR B 1 151 ? 8.992 25.688 12.188 1 54.97 151 THR B C 1
ATOM 2584 O O . THR B 1 151 ? 10.227 25.625 12.234 1 54.97 151 THR B O 1
ATOM 2587 N N . VAL B 1 152 ? 8.219 25.094 11.195 1 57.41 152 VAL B N 1
ATOM 2588 C CA . VAL B 1 152 ? 8.992 24.391 10.172 1 57.41 152 VAL B CA 1
ATOM 2589 C C . VAL B 1 152 ? 9.016 25.219 8.891 1 57.41 152 VAL B C 1
ATOM 2591 O O . VAL B 1 152 ? 8.109 26.016 8.641 1 57.41 152 VAL B O 1
ATOM 2594 N N . LYS B 1 153 ? 10.164 25.328 8.289 1 61.09 153 LYS B N 1
ATOM 2595 C CA . LYS B 1 153 ? 10.375 26.047 7.031 1 61.09 153 LYS B CA 1
ATOM 2596 C C . LYS B 1 153 ? 9.5 25.469 5.922 1 61.09 153 LYS B C 1
ATOM 2598 O O . LYS B 1 153 ? 9.602 24.281 5.59 1 61.09 153 LYS B O 1
ATOM 2603 N N . TYR B 1 154 ? 8.422 26.156 5.621 1 66.44 154 TYR B N 1
ATOM 2604 C CA . TYR B 1 154 ? 7.559 25.766 4.508 1 66.44 154 TYR B CA 1
ATOM 2605 C C . TYR B 1 154 ? 8.172 26.172 3.174 1 66.44 154 TYR B C 1
ATOM 2607 O O . TYR B 1 154 ? 8.914 27.156 3.1 1 66.44 154 TYR B O 1
ATOM 2615 N N . SER B 1 155 ? 7.906 25.25 2.223 1 72.62 155 SER B N 1
ATOM 2616 C CA . SER B 1 155 ? 8.352 25.625 0.881 1 72.62 155 SER B CA 1
ATOM 2617 C C . SER B 1 155 ? 7.547 26.797 0.34 1 72.62 155 SER B C 1
ATOM 2619 O O . SER B 1 155 ? 6.332 26.875 0.54 1 72.62 155 SER B O 1
ATOM 2621 N N . PHE B 1 156 ? 8.305 27.688 -0.209 1 74.75 156 PHE B N 1
ATOM 2622 C CA . PHE B 1 156 ? 7.703 28.859 -0.842 1 74.75 156 PHE B CA 1
ATOM 2623 C C . PHE B 1 156 ? 6.637 28.438 -1.846 1 74.75 156 PHE B C 1
ATOM 2625 O O . PHE B 1 156 ? 5.578 29.062 -1.931 1 74.75 156 PHE B O 1
ATOM 2632 N N . GLU B 1 157 ? 6.844 27.375 -2.506 1 78.25 157 GLU B N 1
ATOM 2633 C CA . GLU B 1 157 ? 5.934 26.891 -3.545 1 78.25 157 GLU B CA 1
ATOM 2634 C C . GLU B 1 157 ? 4.594 26.469 -2.953 1 78.25 157 GLU B C 1
ATOM 2636 O O . GLU B 1 157 ? 3.537 26.766 -3.512 1 78.25 157 GLU B O 1
ATOM 2641 N N . GLN B 1 158 ? 4.645 25.844 -1.875 1 80 158 GLN B N 1
ATOM 2642 C CA . GLN B 1 158 ? 3.416 25.359 -1.254 1 80 158 GLN B CA 1
ATOM 2643 C C . GLN B 1 158 ? 2.619 26.5 -0.636 1 80 158 GLN B C 1
ATOM 2645 O O . GLN B 1 158 ? 1.389 26.516 -0.715 1 80 158 GLN B O 1
ATOM 2650 N N . GLU B 1 159 ? 3.424 27.422 -0.163 1 80.62 159 GLU B N 1
ATOM 2651 C CA . GLU B 1 159 ? 2.766 28.609 0.395 1 80.62 159 GLU B CA 1
ATOM 2652 C C . GLU B 1 159 ? 2.035 29.391 -0.688 1 80.62 159 GLU B C 1
ATOM 2654 O O . GLU B 1 159 ? 0.898 29.828 -0.488 1 80.62 159 GLU B O 1
ATOM 2659 N N . LYS B 1 160 ? 2.699 29.531 -1.706 1 83.19 160 LYS B N 1
ATOM 2660 C CA . LYS B 1 160 ? 2.104 30.25 -2.828 1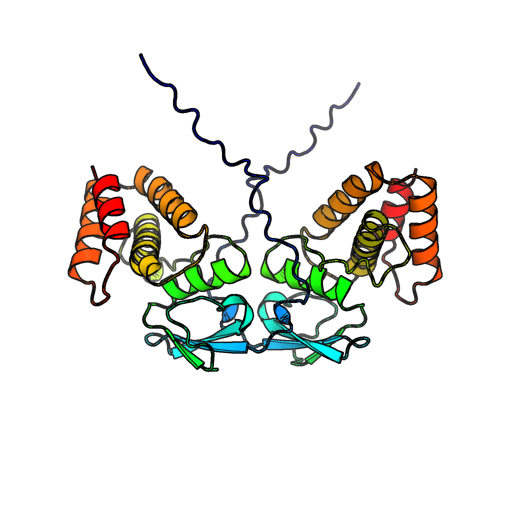 83.19 160 LYS B CA 1
ATOM 2661 C C . LYS B 1 160 ? 0.836 29.562 -3.316 1 83.19 160 LYS B C 1
ATOM 2663 O O . LYS B 1 160 ? -0.169 30.203 -3.602 1 83.19 160 LYS B O 1
ATOM 2668 N N . TRP B 1 161 ? 0.871 28.359 -3.441 1 87.88 161 TRP B N 1
ATOM 2669 C CA . TRP B 1 161 ? -0.296 27.594 -3.883 1 87.88 161 TRP B CA 1
ATOM 2670 C C . TRP B 1 161 ? -1.471 27.812 -2.932 1 87.88 161 TRP B C 1
ATOM 2672 O O . TRP B 1 161 ? -2.604 28.016 -3.373 1 87.88 161 TRP B O 1
ATOM 2682 N N . LEU B 1 162 ? -1.158 27.734 -1.657 1 86 162 LEU B N 1
ATOM 2683 C CA . LEU B 1 162 ? -2.217 27.891 -0.665 1 86 162 LEU B CA 1
ATOM 2684 C C . LEU B 1 162 ? -2.828 29.281 -0.733 1 86 162 LEU B C 1
ATOM 2686 O O . LEU B 1 162 ? -4.043 29.438 -0.598 1 86 162 LEU B O 1
ATOM 2690 N N . LYS B 1 163 ? -1.967 30.266 -0.946 1 83.12 163 LYS B N 1
ATOM 2691 C CA . LYS B 1 163 ? -2.445 31.641 -1.074 1 83.12 163 LYS B CA 1
ATOM 2692 C C . LYS B 1 163 ? -3.336 31.797 -2.303 1 83.12 163 LYS B C 1
ATOM 2694 O O . LYS B 1 163 ? -4.375 32.469 -2.242 1 83.12 163 LYS B O 1
ATOM 2699 N N . ASN B 1 164 ? -2.977 31.109 -3.375 1 85.31 164 ASN B N 1
ATOM 2700 C CA . ASN B 1 164 ? -3.775 31.156 -4.598 1 85.31 164 ASN B CA 1
ATOM 2701 C C . ASN B 1 164 ? -5.09 30.406 -4.43 1 85.31 164 ASN B C 1
ATOM 2703 O O . ASN B 1 164 ? -6.094 30.75 -5.055 1 85.31 164 ASN B O 1
ATOM 2707 N N . PHE B 1 165 ? -5 29.438 -3.646 1 86 165 PHE B N 1
ATOM 2708 C CA . PHE B 1 165 ? -6.191 28.641 -3.363 1 86 165 PHE B CA 1
ATOM 2709 C C . PHE B 1 165 ? -7.223 29.469 -2.609 1 86 165 PHE B C 1
ATOM 2711 O O . PHE B 1 165 ? -8.43 29.266 -2.775 1 86 165 PHE B O 1
ATOM 2718 N N . LEU B 1 166 ? -6.812 30.391 -1.807 1 84 166 LEU B N 1
ATOM 2719 C CA . LEU B 1 166 ? -7.691 31.188 -0.968 1 84 166 LEU B CA 1
ATOM 2720 C C . LEU B 1 166 ? -8.258 32.375 -1.752 1 84 166 LEU B C 1
ATOM 2722 O O . LEU B 1 166 ? -9.219 33 -1.31 1 84 166 LEU B O 1
ATOM 2726 N N . VAL B 1 167 ? -7.777 32.688 -2.914 1 74.81 167 VAL B N 1
ATOM 2727 C CA . VAL B 1 167 ? -8.25 33.812 -3.707 1 74.81 167 VAL B CA 1
ATOM 2728 C C . VAL B 1 167 ? -9.188 33.312 -4.805 1 74.81 167 VAL B C 1
ATOM 2730 O O . VAL B 1 167 ? -8.945 32.281 -5.41 1 74.81 167 VAL B O 1
#

Solvent-accessible surface area (backbone atoms only — not comparable to full-atom values): 19699 Å² total; per-residue (Å²): 135,81,77,73,73,67,71,77,69,68,53,83,85,52,86,65,72,74,57,42,78,62,64,59,49,52,41,62,64,25,38,38,29,21,70,87,79,64,48,50,29,65,38,37,44,74,64,47,63,75,26,72,84,48,64,94,81,58,57,63,45,75,39,92,48,55,62,64,43,45,43,25,56,53,46,24,59,74,52,73,44,87,52,60,60,46,77,60,67,90,79,49,90,65,56,68,69,56,53,53,40,50,50,35,51,53,42,48,36,52,40,66,56,49,67,56,88,62,55,62,61,51,37,50,51,48,41,53,58,48,49,72,77,42,61,64,68,58,53,52,50,52,54,51,50,54,65,70,67,49,86,62,86,55,30,67,67,45,50,50,49,54,56,54,66,76,101,133,82,74,74,72,71,72,77,70,68,53,84,83,55,86,62,73,76,57,43,77,62,64,59,49,54,41,62,65,24,38,38,29,22,70,86,79,66,48,49,29,63,38,38,44,74,64,47,63,76,28,71,82,49,66,92,82,57,58,63,45,74,39,91,50,55,61,66,44,47,42,27,56,51,46,24,60,74,53,72,44,88,53,59,59,47,78,60,67,91,77,51,90,67,55,67,69,57,53,53,40,50,48,37,53,51,40,48,35,53,37,68,56,48,70,54,87,62,53,64,60,51,37,50,51,46,41,54,58,50,50,73,76,41,60,66,68,60,52,53,50,50,52,50,50,52,64,70,68,50,87,63,86,56,31,69,68,43,49,50,50,53,56,53,67,75,98

Radius of gyration: 23.07 Å; Cα contacts (8 Å, |Δi|>4): 400; chains: 2; bounding box: 62×66×51 Å

Secondary structure (DSSP, 8-state):
-----------TT----PPPSS-GGGSPEEEEEETTT--EEEEEGGGGTT-TTS-TT-SEEEE-S-HHHHHHHHHHHHHS---PPPP-GGG-SS-HHHHHHHHHHHHHHHGGG---TTHHHHHHHHHHHHHHTS-HHHHHHHHHHHHHH--S---HHHHHHHHHHH-/-----------TTS--PPPPSS-GGGSPEEEEEETTT--EEEEEGGGGTT-TTS-TT-SEEEE-S-HHHHHHHHHHHHHS---PPPP-GGG-SS-HHHHHHHHHHHHHHHGGG---TTHHHHHHHHHHHHHHTS-HHHHHHHHHHHHHS--S---HHHHHHHHHHH-

pLDDT: mean 83.54, std 18.24, range [22.31, 97.62]

Foldseek 3Di:
DPPPPVPPVCPPVPPPPDDDPDDLVPAQWAWEAEPPPRDIDTARLVLCPPQQQDDNPHRYYYDDDDVQLVCQLRVCSVPVAGDGDDDDPVPDDDDPLLVVLLSLLSNLQVCVRGDDPNSNVRSVVSNLVSCVVDDLVSLVVSNVVCVVPDPDDGDPVSNVVSVVSSD/DPPPPPPPPVPPVPPPPDDDPDDLVPAQWAWEAEPPPRDIDTARLVLCPPQQQDDNPHRYYYDDDHVQLVCQLRVCSVPVAGDGDDDDPVPDDDDPLLVVLLSLLSNLQVCVRGDDPPSNVRSVVSNVVSCVVDDLVSLVVSNVVCVVVDPDDGDPVSNVVSVVVSD

Sequence (334 aa):
MFSTSTPLITDPYLIMKPRPKTSPYASPLVEIEFNETKNVYSVPRVFLQGQSWVSDDGDSYTCPYSEEVGHVLIHFLFTGEYQILEIDETRITEDKILAELRVAVRVLLVLGDWKSQGIQELVQAEIHSLGKSIHIFDVVRLVDEEFRGRTVKYSFEQEKWLKNFLVMFSTSTPLITDPYLIMKPRPKTSPYASPLVEIEFNETKNVYSVPRVFLQGQSWVSDDGDSYTCPYSEEVGHVLIHFLFTGEYQILEIDETRITEDKILAELRVAVRVLLVLGDWKSQGIQELVQAEIHSLGKSIHIFDVVRLVDEEFRGRTVKYSFEQEKWLKNFLV

Nearest PDB structures (foldseek):
  7pkq-assembly1_P  TM=2.817E-01  e=6.689E+00  Chlamydomonas reinhardtii

Organism: NCBI:txid212602